Protein 5ZHF (pdb70)

CATH classification: 3.30.1380.10

Organism: Enterococcus faecalis (strain ATCC 700802 / V583) (NCBI:txid226185)

B-factor: mean 29.09, std 10.0, range [14.52, 76.08]

Solvent-accessible surface area: 17288 Å² total

InterPro domains:
  IPR003709 D-alanyl-D-alanine carboxypeptidase-like, core domain [PF02557] (117-246)
  IPR009045 Peptidase M74/Hedgehog-like, zinc-binding domain superfamily [G3DSA:3.30.1380.10] (88-268)
  IPR009045 Peptidase M74/Hedgehog-like, zinc-binding domain superfamily [SSF55166] (120-254)
  IPR052179 D-alanyl-D-alanine carboxypeptidase-like [PTHR34385] (34-267)
  IPR058193 D-alanyl-D-alanine carboxypeptidase/YodJ, core domain [cd14852] (92-253)

Structure (mmCIF, N/CA/C/O backbone):
data_5ZHF
#
_entry.id   5ZHF
#
_cell.length_a   86.339
_cell.length_b   40.902
_cell.length_c   115.401
_cell.angle_alpha   90.00
_cell.angle_beta   108.44
_cell.angle_gamma   90.00
#
_symmetry.space_group_name_H-M   'C 1 2 1'
#
loop_
_entity.id
_entity.type
_entity.pdbx_description
1 polymer 'D-alanyl-D-alanine carboxypeptidase'
2 non-polymer 'ZINC ION'
3 non-polymer 'TETRAETHYLENE GLYCOL'
4 non-polymer GLYCEROL
5 water water
#
loop_
_atom_site.group_PDB
_atom_site.id
_atom_site.type_symbol
_atom_site.label_atom_id
_atom_site.label_alt_id
_atom_site.label_comp_id
_atom_site.label_asym_id
_atom_site.label_entity_id
_atom_site.label_seq_id
_atom_site.pdbx_PDB_ins_code
_atom_site.Cartn_x
_atom_site.Cartn_y
_atom_site.Cartn_z
_atom_site.occupancy
_atom_site.B_iso_or_equiv
_atom_site.auth_seq_id
_atom_site.auth_comp_id
_atom_site.auth_asym_id
_atom_site.auth_atom_id
_atom_site.pdbx_PDB_model_num
ATOM 1 N N . GLU A 1 40 ? 51.781 -3.321 40.995 1.00 39.60 88 GLU A N 1
ATOM 2 C CA . GLU A 1 40 ? 50.730 -4.388 41.039 1.00 37.33 88 GLU A CA 1
ATOM 3 C C . GLU A 1 40 ? 49.673 -4.174 39.951 1.00 32.03 88 GLU A C 1
ATOM 4 O O . GLU A 1 40 ? 49.259 -3.046 39.660 1.00 29.53 88 GLU A O 1
ATOM 10 N N . TRP A 1 41 ? 49.269 -5.280 39.334 1.00 26.49 89 TRP A N 1
ATOM 11 C CA . TRP A 1 41 ? 48.359 -5.276 38.191 1.00 24.87 89 TRP A CA 1
ATOM 12 C C . TRP A 1 41 ? 47.070 -4.488 38.466 1.00 22.24 89 TRP A C 1
ATOM 13 O O . TRP A 1 41 ? 46.619 -3.774 37.595 1.00 23.10 89 TRP A O 1
ATOM 24 N N . SER A 1 42 ? 46.561 -4.571 39.685 1.00 20.54 90 SER A N 1
ATOM 25 C CA . SER A 1 42 ? 45.230 -3.996 40.009 1.00 21.06 90 SER A CA 1
ATOM 26 C C . SER A 1 42 ? 45.329 -2.508 40.322 1.00 20.39 90 SER A C 1
ATOM 27 O O . SER A 1 42 ? 44.310 -1.834 40.520 1.00 19.82 90 SER A O 1
ATOM 30 N N . LEU A 1 43 ? 46.555 -1.996 40.379 1.00 19.89 91 LEU A N 1
ATOM 31 C CA . LEU A 1 43 ? 46.786 -0.591 40.705 1.00 21.50 91 LEU A CA 1
ATOM 32 C C . LEU A 1 43 ? 47.153 0.247 39.482 1.00 21.14 91 LEU A C 1
ATOM 33 O O . LEU A 1 43 ? 47.539 1.418 39.633 1.00 22.28 91 LEU A O 1
ATOM 38 N N . ILE A 1 44 ? 47.006 -0.310 38.280 1.00 21.98 92 ILE A N 1
ATOM 39 C CA . ILE A 1 44 ? 47.266 0.418 37.064 1.00 21.61 92 ILE A CA 1
ATOM 40 C C . ILE A 1 44 ? 46.475 1.741 36.992 1.00 23.52 92 ILE A C 1
ATOM 41 O O . ILE A 1 44 ? 45.283 1.774 37.297 1.00 20.64 92 ILE A O 1
ATOM 46 N N . LEU A 1 45 ? 47.178 2.825 36.686 1.00 23.02 93 LEU A N 1
ATOM 47 C CA . LEU A 1 45 ? 46.576 4.137 36.588 1.00 23.35 93 LEU A CA 1
ATOM 48 C C . LEU A 1 45 ? 46.201 4.455 35.153 1.00 22.99 93 LEU A C 1
ATOM 49 O O . LEU A 1 45 ? 47.063 4.492 34.265 1.00 23.73 93 LEU A O 1
ATOM 54 N N . VAL A 1 46 ? 44.897 4.684 34.911 1.00 24.32 94 VAL A N 1
ATOM 55 C CA . VAL A 1 46 ? 44.397 5.119 33.610 1.00 24.00 94 VAL A CA 1
ATOM 56 C C . VAL A 1 46 ? 43.600 6.403 33.812 1.00 25.35 94 VAL A C 1
ATOM 57 O O . VAL A 1 46 ? 42.628 6.436 34.563 1.00 24.41 94 VAL A O 1
ATOM 61 N N . ASN A 1 47 ? 44.019 7.452 33.131 1.00 24.91 95 ASN A N 1
ATOM 62 C CA . ASN A 1 47 ? 43.366 8.742 33.173 1.00 26.45 95 ASN A CA 1
ATOM 63 C C . ASN A 1 47 ? 43.812 9.548 31.972 1.00 28.29 95 ASN A C 1
ATOM 64 O O . ASN A 1 47 ? 44.446 9.017 31.137 1.00 30.30 95 ASN A O 1
ATOM 69 N N . ARG A 1 48 ? 43.494 10.825 31.897 1.00 32.65 96 ARG A N 1
ATOM 70 C CA . ARG A 1 48 ? 43.944 11.640 30.742 1.00 33.84 96 ARG A CA 1
ATOM 71 C C . ARG A 1 48 ? 45.475 11.722 30.573 1.00 34.30 96 ARG A C 1
ATOM 72 O O . ARG A 1 48 ? 45.976 11.893 29.510 1.00 31.93 96 ARG A O 1
ATOM 80 N N . GLN A 1 49 ? 46.211 11.597 31.660 1.00 34.95 97 GLN A N 1
ATOM 81 C CA . GLN A 1 49 ? 47.674 11.624 31.617 1.00 34.89 97 GLN A CA 1
ATOM 82 C C . GLN A 1 49 ? 48.339 10.233 31.551 1.00 33.78 97 GLN A C 1
ATOM 83 O O . GLN A 1 49 ? 49.529 10.119 31.467 1.00 30.49 97 GLN A O 1
ATOM 89 N N . ASN A 1 50 ? 47.527 9.187 31.580 1.00 30.96 98 ASN A N 1
ATOM 90 C CA . ASN A 1 50 ? 47.982 7.831 31.645 1.00 29.25 98 ASN A CA 1
ATOM 91 C C . ASN A 1 50 ? 47.086 6.943 30.758 1.00 29.04 98 ASN A C 1
ATOM 92 O O . ASN A 1 50 ? 46.186 6.285 31.268 1.00 29.29 98 ASN A O 1
ATOM 97 N N . PRO A 1 51 ? 47.333 6.922 29.433 1.00 27.46 99 PRO A N 1
ATOM 98 C CA . PRO A 1 51 ? 46.556 6.079 28.543 1.00 25.73 99 PRO A CA 1
ATOM 99 C C . PRO A 1 51 ? 46.774 4.598 28.816 1.00 24.20 99 PRO A C 1
ATOM 100 O O . PRO A 1 51 ? 47.804 4.230 29.384 1.00 25.14 99 PRO A O 1
ATOM 104 N N . ILE A 1 52 ? 45.834 3.769 28.376 1.00 25.17 100 ILE A N 1
ATOM 105 C CA . ILE A 1 52 ? 46.025 2.317 28.454 1.00 26.87 100 ILE A CA 1
ATOM 106 C C . ILE A 1 52 ? 47.211 1.969 27.570 1.00 28.24 100 ILE A C 1
ATOM 107 O O . ILE A 1 52 ? 47.295 2.473 26.446 1.00 27.75 100 ILE A O 1
ATOM 112 N N . PRO A 1 53 ? 48.118 1.108 28.065 1.00 29.73 101 PRO A N 1
ATOM 113 C CA . PRO A 1 53 ? 49.247 0.686 27.216 1.00 31.64 101 PRO A CA 1
ATOM 114 C C . PRO A 1 53 ? 48.801 0.082 25.893 1.00 32.75 101 PRO A C 1
ATOM 115 O O . PRO A 1 53 ? 47.762 -0.559 25.835 1.00 31.79 101 PRO A O 1
ATOM 119 N N . ALA A 1 54 ? 49.560 0.301 24.817 1.00 35.00 102 ALA A N 1
ATOM 120 C CA . ALA A 1 54 ? 49.300 -0.420 23.576 1.00 37.67 102 ALA A CA 1
ATOM 121 C C . ALA A 1 54 ? 49.528 -1.912 23.875 1.00 36.76 102 ALA A C 1
ATOM 122 O O . ALA A 1 54 ? 50.392 -2.254 24.684 1.00 39.04 102 ALA A O 1
ATOM 124 N N . GLN A 1 55 ? 48.721 -2.776 23.273 1.00 42.04 103 GLN A N 1
ATOM 125 C CA . GLN A 1 55 ? 48.799 -4.238 23.501 1.00 45.67 103 GLN A CA 1
ATOM 126 C C . GLN A 1 55 ? 48.458 -4.668 24.950 1.00 42.68 103 GLN A C 1
ATOM 127 O O . GLN A 1 55 ? 48.970 -5.682 25.441 1.00 44.59 103 GLN A O 1
ATOM 133 N N . TYR A 1 56 ? 47.606 -3.908 25.637 1.00 37.78 104 TYR A N 1
ATOM 134 C CA . TYR A 1 56 ? 47.167 -4.292 26.985 1.00 33.96 104 TYR A CA 1
ATOM 135 C C . TYR A 1 56 ? 46.234 -5.484 26.825 1.00 33.54 104 TYR A C 1
ATOM 136 O O . TYR A 1 56 ? 45.204 -5.368 26.166 1.00 34.39 104 TYR A O 1
ATOM 145 N N . ASP A 1 57 ? 46.600 -6.616 27.413 1.00 35.10 105 ASP A N 1
ATOM 146 C CA . ASP A 1 57 ? 45.804 -7.843 27.293 1.00 39.59 105 ASP A CA 1
ATOM 147 C C . ASP A 1 57 ? 44.810 -7.898 28.438 1.00 37.28 105 ASP A C 1
ATOM 148 O O . ASP A 1 57 ? 45.181 -7.680 29.606 1.00 37.74 105 ASP A O 1
ATOM 153 N N . VAL A 1 58 ? 43.558 -8.200 28.112 1.00 33.71 106 VAL A N 1
ATOM 154 C CA . VAL A 1 58 ? 42.562 -8.501 29.145 1.00 33.54 106 VAL A CA 1
ATOM 155 C C . VAL A 1 58 ? 41.788 -9.739 28.732 1.00 30.17 106 VAL A C 1
ATOM 156 O O . VAL A 1 58 ? 41.413 -9.871 27.562 1.00 29.42 106 VAL A O 1
ATOM 160 N N . GLU A 1 59 ? 41.615 -10.662 29.678 1.00 28.23 107 GLU A N 1
ATOM 161 C CA . GLU A 1 59 ? 40.734 -11.804 29.494 1.00 27.64 107 GLU A CA 1
ATOM 162 C C . GLU A 1 59 ? 39.388 -11.457 30.106 1.00 24.52 107 GLU A C 1
ATOM 163 O O . GLU A 1 59 ? 39.320 -11.156 31.289 1.00 24.06 107 GLU A O 1
ATOM 169 N N . LEU A 1 60 ? 38.336 -11.514 29.300 1.00 23.26 108 LEU A N 1
ATOM 170 C CA . LEU A 1 60 ? 37.029 -11.058 29.724 1.00 23.74 108 LEU A CA 1
ATOM 171 C C . LEU A 1 60 ? 36.076 -12.188 29.994 1.00 26.12 108 LEU A C 1
ATOM 172 O O . LEU A 1 60 ? 36.133 -13.230 29.339 1.00 27.37 108 LEU A O 1
ATOM 177 N N . GLU A 1 61 ? 35.216 -11.973 30.981 1.00 24.25 109 GLU A N 1
ATOM 178 C CA . GLU A 1 61 ? 34.112 -12.847 31.275 1.00 26.93 109 GLU A CA 1
ATOM 179 C C . GLU A 1 61 ? 32.837 -12.068 31.004 1.00 24.17 109 GLU A C 1
ATOM 180 O O . GLU A 1 61 ? 32.765 -10.857 31.268 1.00 22.06 109 GLU A O 1
ATOM 186 N N . GLN A 1 62 ? 31.832 -12.773 30.511 1.00 23.10 110 GLN A N 1
ATOM 187 C CA . GLN A 1 62 ? 30.523 -12.175 30.248 1.00 23.29 110 GLN A CA 1
ATOM 188 C C . GLN A 1 62 ? 29.618 -12.423 31.441 1.00 22.57 110 GLN A C 1
ATOM 189 O O . GLN A 1 62 ? 29.543 -13.559 31.962 1.00 23.16 110 GLN A O 1
ATOM 195 N N . LEU A 1 63 ? 28.963 -11.347 31.891 1.00 20.25 111 LEU A N 1
ATOM 196 C CA . LEU A 1 63 ? 27.984 -11.407 32.958 1.00 19.24 111 LEU A CA 1
ATOM 197 C C . LEU A 1 63 ? 26.632 -11.805 32.358 1.00 20.40 111 LEU A C 1
ATOM 198 O O . LEU A 1 63 ? 26.492 -11.820 31.133 1.00 19.11 111 LEU A O 1
ATOM 203 N N . SER A 1 64 ? 25.652 -12.084 33.220 1.00 20.30 112 SER A N 1
ATOM 204 C CA . SER A 1 64 ? 24.330 -12.534 32.725 1.00 21.55 112 SER A CA 1
ATOM 205 C C . SER A 1 64 ? 23.670 -11.522 31.778 1.00 20.45 112 SER A C 1
ATOM 206 O O . SER A 1 64 ? 22.965 -11.921 30.852 1.00 21.03 112 SER A O 1
ATOM 209 N N . ASN A 1 65 ? 23.922 -10.235 32.013 1.00 18.43 113 ASN A N 1
ATOM 210 C CA . ASN A 1 65 ? 23.387 -9.172 31.163 1.00 18.15 113 ASN A CA 1
ATOM 211 C C . ASN A 1 65 ? 24.212 -8.841 29.916 1.00 18.67 113 ASN A C 1
ATOM 212 O O . ASN A 1 65 ? 23.901 -7.854 29.213 1.00 18.65 113 ASN A O 1
ATOM 217 N N . GLY A 1 66 ? 25.264 -9.623 29.642 1.00 18.09 114 GLY A N 1
ATOM 218 C CA . GLY A 1 66 ? 26.074 -9.431 28.465 1.00 19.11 114 GLY A CA 1
ATOM 219 C C . GLY A 1 66 ? 27.205 -8.420 28.583 1.00 20.09 114 GLY A C 1
ATOM 220 O O . GLY A 1 66 ? 28.077 -8.358 27.686 1.00 19.80 114 GLY A O 1
ATOM 221 N N . GLU A 1 67 ? 27.256 -7.669 29.689 1.00 20.47 115 GLU A N 1
ATOM 222 C CA . GLU A 1 67 ? 28.417 -6.825 29.971 1.00 20.25 115 GLU A CA 1
ATOM 223 C C . GLU A 1 67 ? 29.595 -7.736 30.309 1.00 19.66 115 GLU A C 1
ATOM 224 O O . GLU A 1 67 ? 29.404 -8.856 30.770 1.00 21.07 115 GLU A O 1
ATOM 230 N N . ARG A 1 68 ? 30.792 -7.256 30.007 1.00 19.42 116 ARG A N 1
ATOM 231 C CA . ARG A 1 68 ? 32.024 -8.009 30.237 1.00 19.91 116 ARG A CA 1
ATOM 232 C C . ARG A 1 68 ? 32.908 -7.316 31.252 1.00 18.71 116 ARG A C 1
ATOM 233 O O . ARG A 1 68 ? 32.898 -6.090 31.357 1.00 17.15 116 ARG A O 1
ATOM 241 N N . ILE A 1 69 ? 33.680 -8.129 31.974 1.00 18.02 117 ILE A N 1
ATOM 242 C CA . ILE A 1 69 ? 34.620 -7.658 32.992 1.00 19.07 117 ILE A CA 1
ATOM 243 C C . ILE A 1 69 ? 35.908 -8.480 32.905 1.00 19.01 117 ILE A C 1
ATOM 244 O O . ILE A 1 69 ? 35.889 -9.617 32.444 1.00 19.39 117 ILE A O 1
ATOM 249 N N . ASP A 1 70 ? 37.006 -7.899 33.372 1.00 19.45 118 ASP A N 1
ATOM 250 C CA . ASP A 1 70 ? 38.253 -8.654 33.585 1.00 20.24 118 ASP A CA 1
ATOM 251 C C . ASP A 1 70 ? 37.931 -9.864 34.468 1.00 18.15 118 ASP A C 1
ATOM 252 O O . ASP A 1 70 ? 37.392 -9.729 35.557 1.00 18.85 118 ASP A O 1
ATOM 257 N N . ILE A 1 71 ? 38.225 -11.064 33.972 1.00 18.44 119 ILE A N 1
ATOM 258 C CA . ILE A 1 71 ? 37.950 -12.289 34.732 1.00 19.44 119 ILE A CA 1
ATOM 259 C C . ILE A 1 71 ? 38.526 -12.219 36.173 1.00 18.76 119 ILE A C 1
ATOM 260 O O . ILE A 1 71 ? 37.956 -12.781 37.093 1.00 19.75 119 ILE A O 1
ATOM 265 N N . ARG A 1 72 ? 39.621 -11.472 36.366 1.00 18.52 120 ARG A N 1
ATOM 266 C CA . ARG A 1 72 ? 40.252 -11.399 37.670 1.00 19.46 120 ARG A CA 1
ATOM 267 C C . ARG A 1 72 ? 39.398 -10.742 38.749 1.00 19.79 120 ARG A C 1
ATOM 268 O O . ARG A 1 72 ? 39.622 -10.993 39.934 1.00 20.87 120 ARG A O 1
ATOM 276 N N . ILE A 1 73 ? 38.437 -9.887 38.347 1.00 19.63 121 ILE A N 1
ATOM 277 C CA . ILE A 1 73 ? 37.581 -9.187 39.321 1.00 19.34 121 ILE A CA 1
ATOM 278 C C . ILE A 1 73 ? 36.249 -9.904 39.523 1.00 20.24 121 ILE A C 1
ATOM 279 O O . ILE A 1 73 ? 35.508 -9.551 40.425 1.00 18.82 121 ILE A O 1
ATOM 284 N N . SER A 1 74 ? 35.990 -10.952 38.752 1.00 20.79 122 SER A N 1
ATOM 285 C CA . SER A 1 74 ? 34.695 -11.639 38.802 1.00 22.56 122 SER A CA 1
ATOM 286 C C . SER A 1 74 ? 34.184 -12.077 40.196 1.00 21.72 122 SER A C 1
ATOM 287 O O . SER A 1 74 ? 33.061 -11.743 40.578 1.00 19.07 122 SER A O 1
ATOM 290 N N . PRO A 1 75 ? 34.983 -12.834 40.974 1.00 20.89 123 PRO A N 1
ATOM 291 C CA . PRO A 1 75 ? 34.477 -13.244 42.297 1.00 21.20 123 PRO A CA 1
ATOM 292 C C . PRO A 1 75 ? 34.255 -12.102 43.268 1.00 20.09 123 PRO A C 1
ATOM 293 O O . PRO A 1 75 ? 33.372 -12.180 44.116 1.00 21.10 123 PRO A O 1
ATOM 297 N N . TYR A 1 76 ? 35.037 -11.033 43.135 1.00 19.25 124 TYR A N 1
ATOM 298 C CA . TYR A 1 76 ? 34.927 -9.878 44.007 1.00 19.74 124 TYR A CA 1
ATOM 299 C C . TYR A 1 76 ? 33.651 -9.096 43.685 1.00 18.01 124 TYR A C 1
ATOM 300 O O . TYR A 1 76 ? 32.949 -8.703 44.593 1.00 17.93 124 TYR A O 1
ATOM 309 N N . LEU A 1 77 ? 33.369 -8.933 42.395 1.00 17.98 125 LEU A N 1
ATOM 310 C CA . LEU A 1 77 ? 32.119 -8.295 41.960 1.00 19.47 125 LEU A CA 1
ATOM 311 C C . LEU A 1 77 ? 30.908 -9.132 42.395 1.00 19.41 125 LE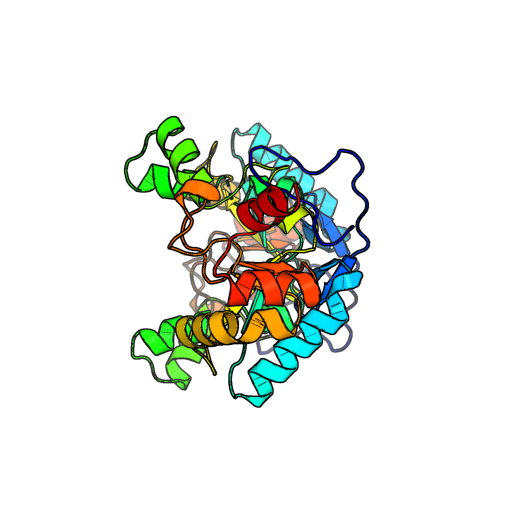U A C 1
ATOM 312 O O . LEU A 1 77 ? 29.915 -8.584 42.881 1.00 18.43 125 LEU A O 1
ATOM 317 N N . GLN A 1 78 ? 31.006 -10.453 42.265 1.00 18.49 126 GLN A N 1
ATOM 318 C CA . GLN A 1 78 ? 29.926 -11.341 42.719 1.00 20.25 126 GLN A CA 1
ATOM 319 C C . GLN A 1 78 ? 29.719 -11.217 44.217 1.00 21.23 126 GLN A C 1
ATOM 320 O O . GLN A 1 78 ? 28.583 -11.097 44.683 1.00 20.20 126 GLN A O 1
ATOM 326 N N . ASP A 1 79 ? 30.813 -11.219 44.987 1.00 19.93 127 ASP A N 1
ATOM 327 C CA . ASP A 1 79 ? 30.689 -11.032 46.437 1.00 20.56 127 ASP A CA 1
ATOM 328 C C . ASP A 1 79 ? 30.043 -9.701 46.797 1.00 19.26 127 ASP A C 1
ATOM 329 O O . ASP A 1 79 ? 29.221 -9.625 47.727 1.00 19.87 127 ASP A O 1
ATOM 334 N N . LEU A 1 80 ? 30.408 -8.650 46.068 1.00 18.47 128 LEU A N 1
ATOM 335 C CA . LEU A 1 80 ? 29.846 -7.330 46.282 1.00 18.39 128 LEU A CA 1
ATOM 336 C C . LEU A 1 80 ? 28.312 -7.350 46.040 1.00 17.99 128 LEU A C 1
ATOM 337 O O . LEU A 1 80 ? 27.542 -6.853 46.868 1.00 17.46 128 LEU A O 1
ATOM 342 N N . PHE A 1 81 ? 27.918 -7.919 44.911 1.00 18.43 129 PHE A N 1
ATOM 343 C CA . PHE A 1 81 ? 26.492 -7.981 44.562 1.00 19.67 129 PHE A CA 1
ATOM 344 C C . PHE A 1 81 ? 25.705 -8.843 45.546 1.00 19.70 129 PHE A C 1
ATOM 345 O O . PHE A 1 81 ? 24.605 -8.447 45.997 1.00 19.46 129 PHE A O 1
ATOM 353 N N . ASP A 1 82 ? 26.285 -9.982 45.922 1.00 19.73 130 ASP A N 1
ATOM 354 C CA . ASP A 1 82 ? 25.679 -10.840 46.934 1.00 21.42 130 ASP A CA 1
ATOM 355 C C . ASP A 1 82 ? 25.441 -10.102 48.254 1.00 21.09 130 ASP A C 1
ATOM 356 O O . ASP A 1 82 ? 24.371 -10.243 48.856 1.00 19.72 130 ASP A O 1
ATOM 361 N N . ALA A 1 83 ? 26.429 -9.307 48.693 1.00 20.21 131 ALA A N 1
ATOM 362 C CA . ALA A 1 83 ? 26.339 -8.546 49.943 1.00 20.08 131 ALA A CA 1
ATOM 363 C C . ALA A 1 83 ? 25.305 -7.436 49.865 1.00 20.29 131 ALA A C 1
ATOM 364 O O . ALA A 1 83 ? 24.548 -7.214 50.823 1.00 19.74 131 ALA A O 1
ATOM 366 N N . ALA A 1 84 ? 25.264 -6.735 48.732 1.00 19.29 132 ALA A N 1
ATOM 367 C CA . ALA A 1 84 ? 24.254 -5.686 48.540 1.00 19.82 132 ALA A CA 1
ATOM 368 C C . ALA A 1 84 ? 22.844 -6.301 48.656 1.00 20.49 132 ALA A C 1
ATOM 369 O O . ALA A 1 84 ? 21.996 -5.800 49.408 1.00 19.38 132 ALA A O 1
ATOM 371 N N . ARG A 1 85 ? 22.616 -7.421 47.962 1.00 19.58 133 ARG A N 1
ATOM 372 C CA . ARG A 1 85 ? 21.305 -8.057 47.960 1.00 20.47 133 ARG A CA 1
ATOM 373 C C . ARG A 1 85 ? 20.935 -8.592 49.323 1.00 20.80 133 ARG A C 1
ATOM 374 O O . ARG A 1 85 ? 19.787 -8.502 49.703 1.00 20.15 133 ARG A O 1
ATOM 382 N N . ALA A 1 86 ? 21.909 -9.117 50.067 1.00 19.80 134 ALA A N 1
ATOM 383 C CA . ALA A 1 86 ? 21.679 -9.505 51.471 1.00 21.52 134 ALA A CA 1
ATOM 384 C C . ALA A 1 86 ? 21.227 -8.343 52.346 1.00 20.84 134 ALA A C 1
ATOM 385 O O . ALA A 1 86 ? 20.553 -8.554 53.369 1.00 21.46 134 ALA A O 1
ATOM 387 N N . ASP A 1 87 ? 21.602 -7.126 51.978 1.00 20.28 135 ASP A N 1
ATOM 388 C CA . ASP A 1 87 ? 21.151 -5.910 52.629 1.00 20.48 135 ASP A CA 1
ATOM 389 C C . ASP A 1 87 ? 19.887 -5.292 52.006 1.00 20.05 135 ASP A C 1
ATOM 390 O O . ASP A 1 87 ? 19.530 -4.177 52.334 1.00 22.63 135 ASP A O 1
ATOM 395 N N . GLY A 1 88 ? 19.239 -6.018 51.108 1.00 21.55 136 GLY A N 1
ATOM 396 C CA . GLY A 1 88 ? 18.060 -5.492 50.403 1.00 22.68 136 GLY A CA 1
ATOM 397 C C . GLY A 1 88 ? 18.351 -4.408 49.378 1.00 22.68 136 GLY A C 1
ATOM 398 O O . GLY A 1 88 ? 17.462 -3.614 49.021 1.00 23.98 136 GLY A O 1
ATOM 399 N N . VAL A 1 89 ? 19.585 -4.377 48.866 1.00 20.36 137 VAL A N 1
ATOM 400 C CA . VAL A 1 89 ? 20.007 -3.377 47.898 1.00 20.06 137 VAL A CA 1
ATOM 401 C C . VAL A 1 89 ? 20.284 -4.126 46.593 1.00 19.45 137 VAL A C 1
ATOM 402 O O . VAL A 1 89 ? 21.016 -5.108 46.589 1.00 18.38 137 VAL A O 1
ATOM 406 N N . TYR A 1 90 ? 19.650 -3.714 45.488 1.00 19.56 138 TYR A N 1
ATOM 407 C CA . TYR A 1 90 ? 19.647 -4.508 44.254 1.00 20.41 138 TYR A CA 1
ATOM 408 C C . TYR A 1 90 ? 20.310 -3.778 43.080 1.00 20.15 138 TYR A C 1
ATOM 409 O O . TYR A 1 90 ? 19.669 -2.977 42.390 1.00 21.96 138 TYR A O 1
ATOM 418 N N . PRO A 1 91 ? 21.626 -3.994 42.881 1.00 19.07 139 PRO A N 1
ATOM 419 C CA . PRO A 1 91 ? 22.317 -3.282 41.816 1.00 19.42 139 PRO A CA 1
ATOM 420 C C . PRO A 1 91 ? 22.335 -4.032 40.490 1.00 17.84 139 PRO A C 1
ATOM 421 O O . PRO A 1 91 ? 22.022 -5.221 40.432 1.00 18.73 139 PRO A O 1
ATOM 425 N N . ILE A 1 92 ? 22.740 -3.332 39.445 1.00 17.96 140 ILE A N 1
ATOM 426 C CA . ILE A 1 92 ? 22.996 -3.924 38.135 1.00 18.47 140 ILE A CA 1
ATOM 427 C C . ILE A 1 92 ? 24.295 -3.334 37.605 1.00 18.00 140 ILE A C 1
ATOM 428 O O . ILE A 1 92 ? 24.663 -2.203 37.964 1.00 17.10 140 ILE A O 1
ATOM 433 N N . VAL A 1 93 ? 24.944 -4.068 36.717 1.00 17.77 141 VAL A N 1
ATOM 434 C CA . VAL A 1 93 ? 26.115 -3.552 36.008 1.00 18.30 141 VAL A CA 1
ATOM 435 C C . VAL A 1 93 ? 25.604 -2.902 34.731 1.00 17.99 141 VAL A C 1
ATOM 436 O O . VAL A 1 93 ? 25.272 -3.582 33.751 1.00 19.91 141 VAL A O 1
ATOM 440 N N . ALA A 1 94 ? 25.509 -1.586 34.760 1.00 18.09 142 ALA A N 1
ATOM 441 C CA . ALA A 1 94 ? 25.054 -0.856 33.582 1.00 19.42 142 ALA A CA 1
ATOM 442 C C . ALA A 1 94 ? 26.116 -0.868 32.466 1.00 19.08 142 ALA A C 1
ATOM 443 O O . ALA A 1 94 ? 25.790 -0.880 31.285 1.00 20.31 142 ALA A O 1
ATOM 445 N N . SER A 1 95 ? 27.403 -0.873 32.836 1.00 19.03 143 SER A N 1
ATOM 446 C CA . SER A 1 95 ? 28.461 -0.829 31.847 1.00 20.43 143 SER A CA 1
ATOM 447 C C . SER A 1 95 ? 29.748 -1.348 32.455 1.00 20.10 143 SER A C 1
ATOM 448 O O . SER A 1 95 ? 30.177 -0.866 33.519 1.00 19.11 143 SER A O 1
ATOM 451 N N . GLY A 1 96 ? 30.364 -2.309 31.781 1.00 18.52 144 GLY A N 1
ATOM 452 C CA . GLY A 1 96 ? 31.670 -2.848 32.196 1.00 18.90 144 GLY A CA 1
ATOM 453 C C . GLY A 1 96 ? 32.727 -2.465 31.157 1.00 17.96 144 GLY A C 1
ATOM 454 O O . GLY A 1 96 ? 33.000 -1.284 30.908 1.00 19.23 144 GLY A O 1
ATOM 455 N N . TYR A 1 97 ? 33.288 -3.482 30.529 1.00 17.82 145 TYR A N 1
ATOM 456 C CA . TYR A 1 97 ? 34.297 -3.302 29.510 1.00 18.31 145 TYR A CA 1
ATOM 457 C C . TYR A 1 97 ? 33.721 -2.572 28.318 1.00 18.95 145 TYR A C 1
ATOM 458 O O . TYR A 1 97 ? 32.578 -2.844 27.906 1.00 19.98 145 TYR A O 1
ATOM 467 N N . ARG A 1 98 ? 34.516 -1.679 27.734 1.00 18.84 146 ARG A N 1
ATOM 468 C CA . ARG A 1 98 ? 34.172 -1.016 26.489 1.00 20.39 146 ARG A CA 1
ATOM 469 C C . ARG A 1 98 ? 35.328 -1.079 25.513 1.00 20.84 146 ARG A C 1
ATOM 470 O O . ARG A 1 98 ? 36.482 -0.871 25.897 1.00 21.41 146 ARG A O 1
ATOM 478 N N . THR A 1 99 ? 35.004 -1.322 24.251 1.00 20.86 147 THR A N 1
ATOM 479 C CA . THR A 1 99 ? 35.988 -1.218 23.169 1.00 20.76 147 THR A CA 1
ATOM 480 C C . THR A 1 99 ? 36.255 0.265 22.891 1.00 22.51 147 THR A C 1
ATOM 481 O O . THR A 1 99 ? 35.521 1.150 23.351 1.00 22.48 147 THR A O 1
ATOM 485 N N . THR A 1 100 ? 37.299 0.513 22.108 1.00 22.50 148 THR A N 1
ATOM 486 C CA . THR A 1 100 ? 37.637 1.863 21.662 1.00 23.95 148 THR A CA 1
ATOM 487 C C . THR A 1 100 ? 36.456 2.542 20.976 1.00 23.57 148 THR A C 1
ATOM 488 O O . THR A 1 100 ? 36.114 3.683 21.308 1.00 23.82 148 THR A O 1
ATOM 492 N N . GLU A 1 101 ? 35.819 1.842 20.045 1.00 22.61 149 GLU A N 1
ATOM 493 C CA . GLU A 1 101 ? 34.663 2.408 19.319 1.00 22.87 149 GLU A CA 1
ATOM 494 C C . GLU A 1 101 ? 33.488 2.704 20.260 1.00 22.48 149 GLU A C 1
ATOM 495 O O . GLU A 1 101 ? 32.832 3.723 20.087 1.00 21.52 149 GLU A O 1
ATOM 501 N N . LYS A 1 102 ? 33.213 1.819 21.226 1.00 21.55 150 LYS A N 1
ATOM 502 C CA . LYS A 1 102 ? 32.113 2.074 22.178 1.00 21.86 150 LYS A CA 1
ATOM 503 C C . LYS A 1 102 ? 32.391 3.344 22.981 1.00 20.69 150 LYS A C 1
ATOM 504 O O . LYS A 1 102 ? 31.495 4.213 23.126 1.00 21.47 150 LYS A O 1
ATOM 510 N N . GLN A 1 103 ? 33.622 3.479 23.455 1.00 20.30 151 GLN A N 1
ATOM 511 C CA . GLN A 1 103 ? 34.023 4.651 24.225 1.00 20.97 151 GLN A CA 1
ATOM 512 C C . GLN A 1 103 ? 33.850 5.936 23.405 1.00 21.61 151 GLN A C 1
ATOM 513 O O . GLN A 1 103 ? 33.323 6.925 23.925 1.00 21.30 151 GLN A O 1
ATOM 519 N N . GLN A 1 104 ? 34.292 5.901 22.145 1.00 21.83 152 GLN A N 1
ATOM 520 C CA . GLN A 1 104 ? 34.112 7.040 21.221 1.00 22.43 152 GLN A CA 1
ATOM 521 C C . GLN A 1 104 ? 32.630 7.405 21.084 1.00 23.31 152 GLN A C 1
ATOM 522 O O . GLN A 1 104 ? 32.265 8.575 21.122 1.00 23.97 152 GLN A O 1
ATOM 528 N N . GLU A 1 105 ? 31.778 6.403 20.925 1.00 21.41 153 GLU A N 1
ATOM 529 C CA . GLU A 1 105 ? 30.343 6.639 20.746 1.00 21.76 153 GLU A CA 1
ATOM 530 C C . GLU A 1 105 ? 29.699 7.258 21.990 1.00 23.12 153 GLU A C 1
ATOM 531 O O . GLU A 1 105 ? 28.862 8.166 21.881 1.00 23.46 153 GLU A O 1
ATOM 537 N N . ILE A 1 106 ? 30.089 6.759 23.140 1.00 22.14 154 ILE A N 1
ATOM 538 C CA . ILE A 1 106 ? 29.584 7.295 24.371 1.00 23.48 154 ILE A CA 1
ATOM 539 C C . ILE A 1 106 ? 30.063 8.727 24.527 1.00 24.14 154 ILE A C 1
ATOM 540 O O . ILE A 1 106 ? 29.314 9.554 24.908 1.00 24.87 154 ILE A O 1
ATOM 553 N N . ASP A 1 108 ? 30.898 10.865 22.124 1.00 25.89 156 ASP A N 1
ATOM 554 C CA . ASP A 1 108 ? 30.231 11.666 21.124 1.00 25.56 156 ASP A CA 1
ATOM 555 C C . ASP A 1 108 ? 28.806 11.977 21.516 1.00 25.24 156 ASP A C 1
ATOM 556 O O . ASP A 1 108 ? 28.330 13.036 21.277 1.00 23.55 156 ASP A O 1
ATOM 561 N N . GLU A 1 109 ? 28.130 11.026 22.107 1.00 25.48 157 GLU A N 1
ATOM 562 C CA . GLU A 1 109 ? 26.758 11.246 22.580 1.00 27.17 157 GLU A CA 1
ATOM 563 C C . GLU A 1 109 ? 26.719 12.304 23.686 1.00 24.57 157 GLU A C 1
ATOM 564 O O . GLU A 1 109 ? 25.805 13.127 23.710 1.00 24.54 157 GLU A O 1
ATOM 570 N N . LYS A 1 110 ? 27.718 12.310 24.567 1.00 22.53 158 LYS A N 1
ATOM 571 C CA . LYS A 1 110 ? 27.822 13.349 25.609 1.00 23.14 158 LYS A CA 1
ATOM 572 C C . LYS A 1 110 ? 28.126 14.715 24.999 1.00 23.23 158 LYS A C 1
ATOM 573 O O . LYS A 1 110 ? 27.544 15.717 25.445 1.00 23.21 158 LYS A O 1
ATOM 579 N N . VAL A 1 111 ? 29.016 14.758 24.008 1.00 22.69 159 VAL A N 1
ATOM 580 C CA . VAL A 1 111 ? 29.318 16.009 23.275 1.00 23.41 159 VAL A CA 1
ATOM 581 C C . VAL A 1 111 ? 28.019 16.563 22.641 1.00 24.72 159 VAL A C 1
ATOM 582 O O . VAL A 1 111 ? 27.692 17.746 22.779 1.00 23.86 159 VAL A O 1
ATOM 586 N N . ALA A 1 112 ? 27.240 15.683 22.021 1.00 24.55 160 ALA A N 1
ATOM 587 C CA . ALA A 1 112 ? 25.973 16.091 21.403 1.00 25.32 160 ALA A CA 1
ATOM 588 C C . ALA A 1 112 ? 24.979 16.658 22.422 1.00 25.65 160 ALA A C 1
ATOM 589 O O . ALA A 1 112 ? 24.260 17.616 22.117 1.00 25.79 160 ALA A O 1
ATOM 591 N N . GLU A 1 113 ? 24.902 16.053 23.606 1.00 25.48 161 GLU A N 1
ATOM 592 C CA . GLU A 1 113 ? 24.039 16.573 24.675 1.00 26.96 161 GLU A CA 1
ATOM 593 C C . GLU A 1 113 ? 24.421 17.995 25.074 1.00 25.79 161 GLU A C 1
ATOM 594 O O . GLU A 1 113 ? 23.541 18.826 25.306 1.00 25.87 161 GLU A O 1
ATOM 600 N N . TYR A 1 114 ? 25.719 18.265 25.180 1.00 23.86 162 TYR A N 1
ATOM 601 C CA . TYR A 1 114 ? 26.175 19.642 25.445 1.00 25.09 162 TYR A CA 1
ATOM 602 C C . TYR A 1 114 ? 25.874 20.585 24.296 1.00 25.43 162 TYR A C 1
ATOM 603 O O . TYR A 1 114 ? 25.383 21.696 24.539 1.00 26.55 162 TYR A O 1
ATOM 612 N N . LYS A 1 115 ? 26.132 20.159 23.064 1.00 24.67 163 LYS A N 1
ATOM 613 C CA . LYS A 1 115 ? 25.818 20.991 21.882 1.00 26.90 163 LYS A CA 1
ATOM 614 C C . LYS A 1 115 ? 24.361 21.442 21.905 1.00 27.30 163 LYS A C 1
ATOM 615 O O . LYS A 1 115 ? 24.076 22.629 21.701 1.00 29.46 163 LYS A O 1
ATOM 621 N N . ALA A 1 116 ? 23.446 20.522 22.217 1.00 26.40 164 ALA A N 1
ATOM 622 C CA . ALA A 1 116 ? 22.021 20.846 22.303 1.00 28.09 164 ALA A CA 1
ATOM 623 C C . ALA A 1 116 ? 21.648 21.813 23.438 1.00 29.71 164 ALA A C 1
ATOM 624 O O . ALA A 1 116 ? 20.567 22.403 23.397 1.00 29.01 164 ALA A O 1
ATOM 626 N N . LYS A 1 117 ? 22.505 21.950 24.459 1.00 29.91 165 LYS A N 1
ATOM 627 C CA . LYS A 1 117 ? 22.271 22.882 25.587 1.00 32.05 165 LYS A CA 1
ATOM 628 C C . LYS A 1 117 ? 22.933 24.251 25.386 1.00 30.93 165 LYS A C 1
ATOM 629 O O . LYS A 1 117 ? 22.884 25.102 26.278 1.00 32.62 165 LYS A O 1
ATOM 635 N N . GLY A 1 118 ? 23.528 24.468 24.220 1.00 26.84 166 GLY A N 1
ATOM 636 C CA . GLY A 1 118 ? 24.051 25.777 23.842 1.00 26.80 166 GLY A CA 1
ATOM 637 C C . GLY A 1 118 ? 25.552 25.907 23.937 1.00 27.28 166 GLY A C 1
ATOM 638 O O . GLY A 1 118 ? 26.046 26.988 24.264 1.00 30.36 166 GLY A O 1
ATOM 639 N N . TYR A 1 119 ? 26.280 24.815 23.674 1.00 24.95 167 TYR A N 1
ATOM 640 C CA . TYR A 1 119 ? 27.729 24.809 23.596 1.00 24.90 167 TYR A CA 1
ATOM 641 C C . TYR A 1 119 ? 28.158 24.635 22.144 1.00 26.02 167 TYR A C 1
ATOM 642 O O . TYR A 1 119 ? 27.547 23.859 21.396 1.00 25.89 167 TYR A O 1
ATOM 651 N N . THR A 1 120 ? 29.199 25.364 21.722 1.00 27.35 168 THR A N 1
ATOM 652 C CA . THR A 1 120 ? 29.812 25.089 20.421 1.00 29.55 168 THR A CA 1
ATOM 653 C C . THR A 1 120 ? 30.501 23.730 20.532 1.00 31.64 168 THR A C 1
ATOM 654 O O . THR A 1 120 ? 30.797 23.276 21.648 1.00 29.26 168 THR A O 1
ATOM 658 N N . SER A 1 121 ? 30.801 23.119 19.389 1.00 33.70 169 SER A N 1
ATOM 659 C CA . SER A 1 121 ? 31.437 21.790 19.390 1.00 35.79 169 SER A CA 1
ATOM 660 C C . SER A 1 121 ? 32.706 21.738 20.254 1.00 35.46 169 SER A C 1
ATOM 661 O O . SER A 1 121 ? 32.888 20.795 21.022 1.00 35.74 169 SER A O 1
ATOM 664 N N . ALA A 1 122 ? 33.553 22.759 20.167 1.00 35.28 170 ALA A N 1
ATOM 665 C CA . ALA A 1 122 ? 34.804 22.785 20.957 1.00 35.69 170 ALA A CA 1
ATOM 666 C C . ALA A 1 122 ? 34.556 22.896 22.463 1.00 32.18 170 ALA A C 1
ATOM 667 O O . ALA A 1 122 ? 35.172 22.184 23.254 1.00 32.69 170 ALA A O 1
ATOM 669 N N . GLN A 1 123 ? 33.651 23.780 22.860 1.00 29.55 171 GLN A N 1
ATOM 670 C CA . GLN A 1 123 ? 33.231 23.864 24.259 1.00 30.19 171 GLN A CA 1
ATOM 671 C C . GLN A 1 123 ? 32.631 22.546 24.760 1.00 30.22 171 GLN A C 1
ATOM 672 O O . GLN A 1 123 ? 32.878 22.138 25.881 1.00 31.13 171 GLN A O 1
ATOM 678 N N . ALA A 1 124 ? 31.776 21.942 23.935 1.00 29.92 172 ALA A N 1
ATOM 679 C CA . ALA A 1 124 ? 31.083 20.690 24.285 1.00 30.15 172 ALA A CA 1
ATOM 680 C C . ALA A 1 124 ? 32.058 19.534 24.521 1.00 30.89 172 ALA A C 1
ATOM 681 O O . ALA A 1 124 ? 31.880 18.765 25.473 1.00 30.39 172 ALA A O 1
ATOM 683 N N . LYS A 1 125 ? 33.067 19.425 23.661 1.00 32.16 173 LYS A N 1
ATOM 684 C CA . LYS A 1 125 ? 34.113 18.393 23.821 1.00 36.90 173 LYS A CA 1
ATOM 685 C C . LYS A 1 125 ? 34.831 18.545 25.163 1.00 38.05 173 LYS A C 1
ATOM 686 O O . LYS A 1 125 ? 34.952 17.575 25.938 1.00 38.19 173 LYS A O 1
ATOM 692 N N . ALA A 1 126 ? 35.267 19.766 25.458 1.00 36.54 174 ALA A N 1
ATOM 693 C CA . ALA A 1 126 ? 35.943 20.040 26.730 1.00 37.41 174 ALA A CA 1
ATOM 694 C C . ALA A 1 126 ? 35.051 19.783 27.947 1.00 37.71 174 ALA A C 1
ATOM 695 O O . ALA A 1 126 ? 35.506 19.255 28.963 1.00 35.16 174 ALA A O 1
ATOM 697 N N . GLU A 1 127 ? 33.774 20.132 27.842 1.00 35.57 175 GLU A N 1
ATOM 698 C CA . GLU A 1 127 ? 32.843 19.879 28.931 1.00 37.03 175 GLU A CA 1
ATOM 699 C C . GLU A 1 127 ? 32.518 18.382 29.061 1.00 33.90 175 GLU A C 1
ATOM 700 O O . GLU A 1 127 ? 32.410 17.871 30.164 1.00 31.95 175 GLU A O 1
ATOM 706 N N . ALA A 1 128 ? 32.368 17.691 27.932 1.00 31.74 176 ALA A N 1
ATOM 707 C CA . ALA A 1 128 ? 32.072 16.254 27.927 1.00 29.53 176 ALA A CA 1
ATOM 708 C C . ALA A 1 128 ? 33.164 15.422 28.604 1.00 28.12 176 ALA A C 1
ATOM 709 O O . ALA A 1 128 ? 32.860 14.403 29.224 1.00 25.24 176 ALA A O 1
ATOM 711 N N . GLU A 1 129 ? 34.413 15.866 28.475 1.00 29.93 177 GLU A N 1
ATOM 712 C CA . GLU A 1 129 ? 35.568 15.141 29.017 1.00 33.13 177 GLU A CA 1
ATOM 713 C C . GLU A 1 129 ? 35.578 15.069 30.559 1.00 32.09 177 GLU A C 1
ATOM 714 O O . GLU A 1 129 ? 36.179 14.158 31.127 1.00 33.57 177 GLU A O 1
ATOM 720 N N . THR A 1 130 ? 34.892 15.997 31.229 1.00 31.35 178 THR A N 1
ATOM 721 C CA . THR A 1 130 ? 34.725 15.937 32.689 1.00 31.92 178 THR A CA 1
ATOM 722 C C . THR A 1 130 ? 33.820 14.783 33.120 1.00 30.33 178 THR A C 1
ATOM 723 O O . THR A 1 130 ? 33.745 14.500 34.316 1.00 31.78 178 THR A O 1
ATOM 727 N N . TRP A 1 131 ? 33.129 14.151 32.155 1.00 26.23 179 TRP A N 1
ATOM 728 C CA . TRP A 1 131 ? 32.262 12.989 32.373 1.00 25.95 179 TRP A CA 1
ATOM 729 C C . TRP A 1 131 ? 32.696 11.705 31.686 1.00 25.87 179 TRP A C 1
ATOM 730 O O . TRP A 1 131 ? 32.594 10.628 32.274 1.00 25.48 179 TRP A O 1
ATOM 741 N N . VAL A 1 132 ? 33.142 11.803 30.436 1.00 24.87 180 VAL A N 1
ATOM 742 C CA . VAL A 1 132 ? 33.437 10.638 29.604 1.00 25.97 180 VAL A CA 1
ATOM 743 C C . VAL A 1 132 ? 34.834 10.831 29.044 1.00 28.90 180 VAL A C 1
ATOM 744 O O . VAL A 1 132 ? 35.116 11.846 28.409 1.00 30.79 180 VAL A O 1
ATOM 748 N N . ALA A 1 133 ? 35.686 9.834 29.242 1.00 24.99 181 ALA A N 1
ATOM 749 C CA . ALA A 1 133 ? 37.087 9.931 28.861 1.00 25.85 181 ALA A CA 1
ATOM 750 C C . ALA A 1 133 ? 37.276 9.755 27.352 1.00 26.05 181 ALA A C 1
ATOM 751 O O . ALA A 1 133 ? 36.481 9.058 26.691 1.00 25.41 181 ALA A O 1
ATOM 753 N N . VAL A 1 134 ? 38.317 10.377 26.787 1.00 26.87 182 VAL A N 1
ATOM 754 C CA . VAL A 1 134 ? 38.609 10.159 25.367 1.00 28.01 182 VAL A CA 1
ATOM 755 C C . VAL A 1 134 ? 39.047 8.710 25.216 1.00 26.26 182 VAL A C 1
ATOM 756 O O . VAL A 1 134 ? 39.680 8.160 26.130 1.00 27.08 182 VAL A O 1
ATOM 760 N N . PRO A 1 135 ? 38.725 8.083 24.079 1.00 28.15 183 PRO A N 1
ATOM 761 C CA . PRO A 1 135 ? 39.171 6.698 23.927 1.00 28.53 183 PRO A CA 1
ATOM 762 C C . PRO A 1 135 ? 40.666 6.514 24.178 1.00 28.26 183 PRO A C 1
ATOM 763 O O . PRO A 1 135 ? 41.495 7.350 23.788 1.00 28.63 183 PRO A O 1
ATOM 767 N N . GLY A 1 136 ? 40.984 5.436 24.883 1.00 27.10 184 GLY A N 1
ATOM 768 C CA . GLY A 1 136 ? 42.334 5.159 25.352 1.00 26.46 184 GLY A CA 1
ATOM 769 C C . GLY A 1 136 ? 42.623 5.607 26.758 1.00 26.83 184 GLY A C 1
ATOM 770 O O . GLY A 1 136 ? 43.649 5.223 27.309 1.00 27.23 184 GLY A O 1
ATOM 771 N N . THR A 1 137 ? 41.740 6.425 27.355 1.00 24.12 185 THR A N 1
ATOM 772 C CA . THR A 1 137 ? 41.949 6.938 28.689 1.00 23.68 185 THR A CA 1
ATOM 773 C C . THR A 1 137 ? 40.807 6.606 29.640 1.00 21.87 185 THR A C 1
ATOM 774 O O . THR A 1 137 ? 40.769 7.160 30.726 1.00 23.53 185 THR A O 1
ATOM 778 N N . SER A 1 138 ? 39.915 5.673 29.257 1.00 21.72 186 SER A N 1
ATOM 779 C CA . SER A 1 138 ? 38.829 5.244 30.143 1.00 20.39 186 SER A CA 1
ATOM 780 C C . SER A 1 138 ? 39.225 3.989 30.888 1.00 20.46 186 SER A C 1
ATOM 781 O O . SER A 1 138 ? 39.705 3.040 30.280 1.00 20.56 186 SER A O 1
ATOM 784 N N . GLU A 1 139 ? 38.943 3.946 32.187 1.00 19.02 187 GLU A N 1
ATOM 785 C CA . GLU A 1 139 ? 39.066 2.726 32.934 1.00 20.01 187 GLU A CA 1
ATOM 786 C C . GLU A 1 139 ? 38.156 1.636 32.385 1.00 19.41 187 GLU A C 1
ATOM 787 O O . GLU A 1 139 ? 38.404 0.467 32.628 1.00 20.26 187 GLU A O 1
ATOM 793 N N . HIS A 1 140 ? 37.080 1.996 31.695 1.00 20.63 188 HIS A N 1
ATOM 794 C CA . HIS A 1 140 ? 36.223 0.967 31.128 1.00 19.99 188 HIS A CA 1
ATOM 795 C C . HIS A 1 140 ? 36.942 0.109 30.113 1.00 19.74 188 HIS A C 1
ATOM 796 O O . HIS A 1 140 ? 36.585 -1.037 29.917 1.00 19.70 188 HIS A O 1
ATOM 803 N N . GLN A 1 141 ? 37.974 0.644 29.491 1.00 21.60 189 GLN A N 1
ATOM 804 C CA . GLN A 1 141 ? 38.745 -0.136 28.541 1.00 22.10 189 GLN A CA 1
ATOM 805 C C . GLN A 1 141 ? 39.745 -1.109 29.206 1.00 22.74 189 GLN A C 1
ATOM 806 O O . GLN A 1 141 ? 40.372 -1.918 28.515 1.00 22.68 189 GLN A O 1
ATOM 812 N N . LEU A 1 142 ? 39.887 -1.045 30.525 1.00 21.30 190 LEU A N 1
ATOM 813 C CA . LEU A 1 142 ? 40.669 -2.042 31.260 1.00 21.39 190 LEU A CA 1
ATOM 814 C C . LEU A 1 142 ? 39.910 -3.305 31.561 1.00 21.08 190 LEU A C 1
ATOM 815 O O . LEU A 1 142 ? 40.521 -4.359 31.767 1.00 22.16 190 LEU A O 1
ATOM 820 N N . GLY A 1 143 ? 38.583 -3.207 31.700 1.00 20.87 191 GLY A N 1
ATOM 821 C CA . GLY A 1 143 ? 37.807 -4.292 32.292 1.00 19.33 191 GLY A CA 1
ATOM 822 C C . GLY A 1 143 ? 37.780 -4.264 33.812 1.00 18.46 191 GLY A C 1
ATOM 823 O O . GLY A 1 143 ? 37.198 -5.162 34.430 1.00 18.35 191 GLY A O 1
ATOM 824 N N . LEU A 1 144 ? 38.388 -3.241 34.436 1.00 18.15 192 LEU A N 1
ATOM 825 C CA . LEU A 1 144 ? 38.477 -3.125 35.887 1.00 19.24 192 LEU A CA 1
ATOM 826 C C . LEU A 1 144 ? 37.440 -2.183 36.475 1.00 18.67 192 LEU A C 1
ATOM 827 O O . LEU A 1 144 ? 37.388 -2.050 37.696 1.00 20.42 192 LEU A O 1
ATOM 832 N N . ALA A 1 145 ? 36.624 -1.556 35.613 1.00 18.46 193 ALA A N 1
ATOM 833 C CA . ALA A 1 145 ? 35.610 -0.609 36.075 1.00 18.30 193 ALA A CA 1
ATOM 834 C C . ALA A 1 145 ? 34.232 -1.021 35.667 1.00 16.99 193 ALA A C 1
ATOM 835 O O . ALA A 1 145 ? 34.007 -1.548 34.558 1.00 17.55 193 ALA A O 1
ATOM 837 N N . VAL A 1 146 ? 33.309 -0.772 36.579 1.00 16.99 194 VAL A N 1
ATOM 838 C CA . VAL A 1 146 ? 31.900 -1.014 36.332 1.00 17.95 194 VAL A CA 1
ATOM 839 C C . VAL A 1 146 ? 31.092 0.213 36.725 1.00 18.12 194 VAL A C 1
ATOM 840 O O . VAL A 1 146 ? 31.329 0.814 37.763 1.00 18.55 194 VAL A O 1
ATOM 844 N N . ASP A 1 147 ? 30.112 0.565 35.883 1.00 17.69 195 ASP A N 1
ATOM 845 C CA . ASP A 1 147 ? 29.090 1.517 36.299 1.00 18.13 195 ASP A CA 1
ATOM 846 C C . ASP A 1 147 ? 27.974 0.714 36.880 1.00 17.38 195 ASP A C 1
ATOM 847 O O . ASP A 1 147 ? 27.443 -0.170 36.216 1.00 18.78 195 ASP A O 1
ATOM 852 N N . ILE A 1 148 ? 27.666 0.968 38.141 1.00 17.41 196 ILE A N 1
ATOM 853 C CA . ILE A 1 148 ? 26.714 0.179 38.872 1.00 19.00 196 ILE A CA 1
ATOM 854 C C . ILE A 1 148 ? 25.518 1.087 39.102 1.00 19.63 196 ILE A C 1
ATOM 855 O O . ILE A 1 148 ? 25.674 2.161 39.671 1.00 22.61 196 ILE A O 1
ATOM 860 N N . ASN A 1 149 ? 24.350 0.662 38.636 1.00 20.23 197 ASN A N 1
ATOM 861 C CA . ASN A 1 149 ? 23.110 1.398 38.885 1.00 22.09 197 ASN A CA 1
ATOM 862 C C . ASN A 1 149 ? 22.173 0.549 39.704 1.00 21.25 197 ASN A C 1
ATOM 863 O O . ASN A 1 149 ? 22.445 -0.614 40.010 1.00 19.89 197 ASN A O 1
ATOM 868 N N . ALA A 1 150 ? 21.030 1.125 40.052 1.00 21.95 198 ALA A N 1
ATOM 869 C CA . ALA A 1 150 ? 19.978 0.369 40.719 1.00 22.73 198 ALA A CA 1
ATOM 870 C C . ALA A 1 150 ? 19.100 -0.391 39.741 1.00 23.21 198 ALA A C 1
ATOM 871 O O . ALA A 1 150 ? 18.960 0.026 38.577 1.00 25.97 198 ALA A O 1
ATOM 873 N N . ASP A 1 151 ? 18.508 -1.495 40.192 1.00 22.39 199 ASP A N 1
ATOM 874 C CA . ASP A 1 151 ? 17.581 -2.237 39.354 1.00 23.48 199 ASP A CA 1
ATOM 875 C C . ASP A 1 151 ? 16.285 -1.432 39.093 1.00 26.80 199 ASP A C 1
ATOM 876 O O . ASP A 1 151 ? 15.585 -1.748 38.152 1.00 27.83 199 ASP A O 1
ATOM 881 N N . GLY A 1 152 ? 16.016 -0.414 39.908 1.00 26.71 200 GLY A N 1
ATOM 882 C CA . GLY A 1 152 ? 14.895 0.519 39.702 1.00 29.68 200 GLY A CA 1
ATOM 883 C C . GLY A 1 152 ? 13.667 0.093 40.474 1.00 32.04 200 GLY A C 1
ATOM 884 O O . GLY A 1 152 ? 13.081 0.903 41.230 1.00 32.47 200 GLY A O 1
ATOM 885 N N . ILE A 1 153 ? 13.301 -1.179 40.298 1.00 30.68 201 ILE A N 1
ATOM 886 C CA . ILE A 1 153 ? 12.109 -1.763 40.919 1.00 33.40 201 ILE A CA 1
ATOM 887 C C . ILE A 1 153 ? 12.220 -2.111 42.403 1.00 32.83 201 ILE A C 1
ATOM 888 O O . ILE A 1 153 ? 11.251 -1.935 43.108 1.00 33.31 201 ILE A O 1
ATOM 893 N N . HIS A 1 154 ? 13.379 -2.580 42.873 1.00 28.70 202 HIS A N 1
ATOM 894 C CA . HIS A 1 154 ? 13.591 -2.862 44.308 1.00 28.10 202 HIS A CA 1
ATOM 895 C C . HIS A 1 154 ? 14.378 -1.773 45.012 1.00 26.63 202 HIS A C 1
ATOM 896 O O . HIS A 1 154 ? 14.174 -1.557 46.204 1.00 29.22 202 HIS A O 1
ATOM 903 N N . SER A 1 155 ? 15.277 -1.101 44.285 1.00 24.25 203 SER A N 1
ATOM 904 C CA . SER A 1 155 ? 16.113 -0.051 44.842 1.00 23.70 203 SER A CA 1
ATOM 905 C C . SER A 1 155 ? 16.142 1.165 43.922 1.00 21.68 203 SER A C 1
ATOM 906 O O . SER A 1 155 ? 16.032 1.019 42.693 1.00 23.89 203 SER A O 1
ATOM 909 N N . THR A 1 156 ? 16.314 2.347 44.510 1.00 22.92 204 THR A N 1
ATOM 910 C CA . THR A 1 156 ? 16.579 3.580 43.783 1.00 25.15 204 THR A CA 1
ATOM 911 C C . THR A 1 156 ? 18.085 3.743 43.574 1.00 25.46 204 THR A C 1
ATOM 912 O O . THR A 1 156 ? 18.880 3.135 44.304 1.00 24.72 204 THR A O 1
ATOM 916 N N . GLY A 1 157 ? 18.451 4.601 42.622 1.00 26.21 205 GLY A N 1
ATOM 917 C CA . GLY A 1 157 ? 1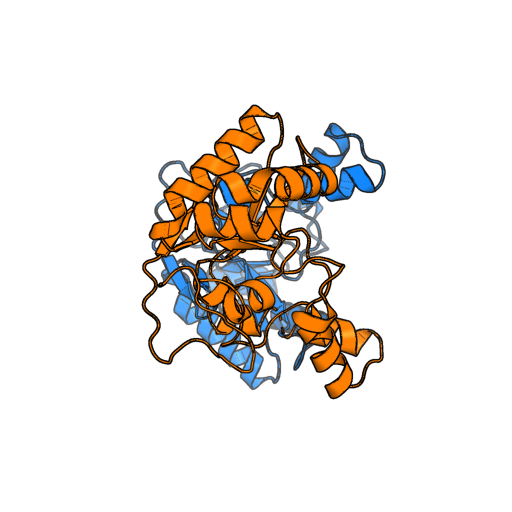9.857 4.961 42.365 1.00 27.40 205 GLY A CA 1
ATOM 918 C C . GLY A 1 157 ? 20.583 5.383 43.625 1.00 29.33 205 GLY A C 1
ATOM 919 O O . GLY A 1 157 ? 21.654 4.852 43.941 1.00 27.33 205 GLY A O 1
ATOM 920 N N . ASN A 1 158 ? 19.976 6.302 44.374 1.00 28.66 206 ASN A N 1
ATOM 921 C CA . ASN A 1 158 ? 20.610 6.849 45.576 1.00 30.63 206 ASN A CA 1
ATOM 922 C C . ASN A 1 158 ? 20.826 5.829 46.683 1.00 27.11 206 ASN A C 1
ATOM 923 O O . ASN A 1 158 ? 21.817 5.908 47.406 1.00 28.30 206 ASN A O 1
ATOM 928 N N . GLU A 1 159 ? 19.936 4.846 46.794 1.00 25.63 207 GLU A N 1
ATOM 929 C CA . GLU A 1 159 ? 20.116 3.738 47.738 1.00 24.83 207 GLU A CA 1
ATOM 930 C C . GLU A 1 159 ? 21.342 2.872 47.380 1.00 22.92 207 GLU A C 1
ATOM 931 O O . GLU A 1 159 ? 22.140 2.507 48.245 1.00 22.52 207 GLU A O 1
ATOM 937 N N . VAL A 1 160 ? 21.447 2.537 46.104 1.00 21.71 208 VAL A N 1
ATOM 938 C CA . VAL A 1 160 ? 22.592 1.772 45.598 1.00 20.99 208 VAL A CA 1
ATOM 939 C C . VAL A 1 160 ? 23.887 2.581 45.721 1.00 19.90 208 VAL A C 1
ATOM 940 O O . VAL A 1 160 ? 24.895 2.034 46.165 1.00 21.25 208 VAL A O 1
ATOM 944 N N . TYR A 1 161 ? 23.857 3.865 45.349 1.00 20.68 209 TYR A N 1
ATOM 945 C CA . TYR A 1 161 ? 25.061 4.696 45.412 1.00 20.16 209 TYR A CA 1
ATOM 946 C C . TYR A 1 161 ? 25.551 4.871 46.841 1.00 22.03 209 TYR A C 1
ATOM 947 O O . TYR A 1 161 ? 26.759 4.792 47.111 1.00 21.87 209 TYR A O 1
ATOM 956 N N . ARG A 1 162 ? 24.615 5.056 47.767 1.00 21.87 210 ARG A N 1
ATOM 957 C CA . ARG A 1 162 ? 24.951 5.148 49.179 1.00 23.85 210 ARG A CA 1
ATOM 958 C C . ARG A 1 162 ? 25.549 3.847 49.708 1.00 21.62 210 ARG A C 1
ATOM 959 O O . ARG A 1 162 ? 26.568 3.876 50.400 1.00 21.74 210 ARG A O 1
ATOM 967 N N . TRP A 1 163 ? 24.949 2.700 49.358 1.00 19.57 211 TRP A N 1
ATOM 968 C CA . TRP A 1 163 ? 25.449 1.426 49.812 1.00 19.20 211 TRP A CA 1
ATOM 969 C C . TRP A 1 163 ? 26.860 1.197 49.270 1.00 19.43 211 TRP A C 1
ATOM 970 O O . TRP A 1 163 ? 27.745 0.727 49.999 1.00 20.65 211 TRP A O 1
ATOM 981 N N . LEU A 1 164 ? 27.060 1.509 47.989 1.00 19.21 212 LEU A N 1
ATOM 982 C CA . LEU A 1 164 ? 28.381 1.301 47.386 1.00 18.30 212 LEU A CA 1
ATOM 983 C C . LEU A 1 164 ? 29.438 2.172 48.093 1.00 19.50 212 LEU A C 1
ATOM 984 O O . LEU A 1 164 ? 30.568 1.697 48.395 1.00 19.42 212 LEU A O 1
ATOM 989 N N . ASP A 1 165 ? 29.093 3.432 48.323 1.00 18.63 213 ASP A N 1
ATOM 990 C CA . ASP A 1 165 ? 30.017 4.375 48.972 1.00 20.83 213 ASP A CA 1
ATOM 991 C C . ASP A 1 165 ? 30.512 3.808 50.287 1.00 20.66 213 ASP A C 1
ATOM 992 O O . ASP A 1 165 ? 31.712 3.889 50.608 1.00 21.76 213 ASP A O 1
ATOM 997 N N . GLU A 1 166 ? 29.592 3.237 51.054 1.00 21.06 214 GLU A N 1
ATOM 998 C CA . GLU A 1 166 ? 29.869 2.769 52.412 1.00 22.85 214 GLU A CA 1
ATOM 999 C C . GLU A 1 166 ? 30.443 1.351 52.487 1.00 22.17 214 GLU A C 1
ATOM 1000 O O . GLU A 1 166 ? 30.992 0.960 53.526 1.00 21.50 214 GLU A O 1
ATOM 1006 N N . ASN A 1 167 ? 30.325 0.566 51.408 1.00 19.23 215 ASN A N 1
ATOM 1007 C CA . ASN A 1 167 ? 30.682 -0.868 51.438 1.00 19.31 215 ASN A CA 1
ATOM 1008 C C . ASN A 1 167 ? 31.658 -1.409 50.384 1.00 18.65 215 ASN A C 1
ATOM 1009 O O . ASN A 1 167 ? 32.183 -2.514 50.553 1.00 19.38 215 ASN A O 1
ATOM 1014 N N . SER A 1 168 ? 31.830 -0.712 49.264 1.00 19.18 216 SER A N 1
ATOM 1015 C CA . SER A 1 168 ? 32.493 -1.301 48.120 1.00 18.95 216 SER A CA 1
ATOM 1016 C C . SER A 1 168 ? 33.929 -1.738 48.408 1.00 18.33 216 SER A C 1
ATOM 1017 O O . SER A 1 168 ? 34.418 -2.708 47.812 1.00 17.98 216 SER A O 1
ATOM 1020 N N . TYR A 1 169 ? 34.590 -0.977 49.276 1.00 19.18 217 TYR A N 1
ATOM 1021 C CA . TYR A 1 169 ? 36.019 -1.214 49.578 1.00 20.15 217 TYR A CA 1
ATOM 1022 C C . TYR A 1 169 ? 36.275 -2.576 50.199 1.00 20.80 217 TYR A C 1
ATOM 1023 O O . TYR A 1 169 ? 37.322 -3.165 49.994 1.00 20.76 217 TYR A O 1
ATOM 1032 N N . ARG A 1 170 ? 35.289 -3.101 50.920 1.00 20.07 218 ARG A N 1
ATOM 1033 C CA . ARG A 1 170 ? 35.386 -4.433 51.505 1.00 21.10 218 ARG A CA 1
ATOM 1034 C C . ARG A 1 170 ? 35.555 -5.554 50.453 1.00 20.37 218 ARG A C 1
ATOM 1035 O O . ARG A 1 170 ? 35.995 -6.657 50.778 1.00 20.52 218 ARG A O 1
ATOM 1043 N N . PHE A 1 171 ? 35.214 -5.256 49.195 1.00 17.56 219 PHE A N 1
ATOM 1044 C CA . PHE A 1 171 ? 35.299 -6.173 48.060 1.00 18.51 219 PHE A CA 1
ATOM 1045 C C . PHE A 1 171 ? 36.321 -5.740 47.025 1.00 18.27 219 PHE A C 1
ATOM 1046 O O . PHE A 1 171 ? 36.408 -6.333 45.948 1.00 17.77 219 PHE A O 1
ATOM 1054 N N . GLY A 1 172 ? 37.133 -4.743 47.375 1.00 19.41 220 GLY A N 1
ATOM 1055 C CA . GLY A 1 172 ? 38.224 -4.314 46.527 1.00 18.62 220 GLY A CA 1
ATOM 1056 C C . GLY A 1 172 ? 37.887 -3.224 45.523 1.00 18.01 220 GLY A C 1
ATOM 1057 O O . GLY A 1 172 ? 38.675 -2.958 44.636 1.00 18.13 220 GLY A O 1
ATOM 1058 N N . PHE A 1 173 ? 36.700 -2.615 45.623 1.00 16.99 221 PHE A N 1
ATOM 1059 C CA . PHE A 1 173 ? 36.311 -1.573 44.691 1.00 16.30 221 PHE A CA 1
ATOM 1060 C C . PHE A 1 173 ? 36.271 -0.203 45.374 1.00 16.78 221 PHE A C 1
ATOM 1061 O O . PHE A 1 173 ? 35.854 -0.088 46.527 1.00 17.43 221 PHE A O 1
ATOM 1069 N N . ILE A 1 174 ? 36.677 0.827 44.650 1.00 17.11 222 ILE A N 1
ATOM 1070 C CA . ILE A 1 174 ? 36.620 2.204 45.131 1.00 18.36 222 ILE A CA 1
ATOM 1071 C C . ILE A 1 174 ? 35.680 3.065 44.299 1.00 18.32 222 ILE A C 1
ATOM 1072 O O . ILE A 1 174 ? 35.503 2.852 43.074 1.00 18.20 222 ILE A O 1
ATOM 1077 N N . ARG A 1 175 ? 35.083 4.044 44.991 1.00 18.97 223 ARG A N 1
ATOM 1078 C CA . ARG A 1 175 ? 34.335 5.114 44.360 1.00 20.47 223 ARG A CA 1
ATOM 1079 C C . ARG A 1 175 ? 35.379 6.000 43.697 1.00 18.78 223 ARG A C 1
ATOM 1080 O O . ARG A 1 175 ? 36.048 6.811 44.353 1.00 20.52 223 ARG A O 1
ATOM 1088 N N . ARG A 1 176 ? 35.563 5.778 42.405 1.00 18.24 224 ARG A N 1
ATOM 1089 C CA . ARG A 1 176 ? 36.752 6.259 41.711 1.00 18.96 224 ARG A CA 1
ATOM 1090 C C . ARG A 1 176 ? 36.827 7.774 41.590 1.00 19.32 224 ARG A C 1
ATOM 1091 O O . ARG A 1 176 ? 37.933 8.341 41.577 1.00 19.51 224 ARG A O 1
ATOM 1099 N N . TYR A 1 177 ? 35.669 8.403 41.432 1.00 19.13 225 TYR A N 1
ATOM 1100 C CA . TYR A 1 177 ? 35.577 9.837 41.130 1.00 20.32 225 TYR A CA 1
ATOM 1101 C C . TYR A 1 177 ? 34.705 10.541 42.172 1.00 20.00 225 TYR A C 1
ATOM 1102 O O . TYR A 1 177 ? 33.581 10.937 41.878 1.00 23.06 225 TYR A O 1
ATOM 1111 N N . PRO A 1 178 ? 35.228 10.676 43.390 1.00 22.00 226 PRO A N 1
ATOM 1112 C CA . PRO A 1 178 ? 34.417 11.259 44.452 1.00 22.79 226 PRO A CA 1
ATOM 1113 C C . PRO A 1 178 ? 34.239 12.760 44.298 1.00 23.97 226 PRO A C 1
ATOM 1114 O O . PRO A 1 178 ? 35.030 13.422 43.624 1.00 20.92 226 PRO A O 1
ATOM 1118 N N . PRO A 1 179 ? 33.166 13.294 44.891 1.00 25.52 227 PRO A N 1
ATOM 1119 C CA . PRO A 1 179 ? 32.839 14.704 44.659 1.00 26.86 227 PRO A CA 1
ATOM 1120 C C . PRO A 1 179 ? 33.877 15.696 45.188 1.00 27.48 227 PRO A C 1
ATOM 1121 O O . PRO A 1 179 ? 33.999 16.794 44.655 1.00 29.60 227 PRO A O 1
ATOM 1125 N N . ASP A 1 180 ? 34.616 15.310 46.215 1.00 26.34 228 ASP A N 1
ATOM 1126 C CA . ASP A 1 180 ? 35.614 16.195 46.819 1.00 27.89 228 ASP A CA 1
ATOM 1127 C C . ASP A 1 180 ? 37.021 16.072 46.222 1.00 27.62 228 ASP A C 1
ATOM 1128 O O . ASP A 1 180 ? 37.945 16.657 46.758 1.00 29.42 228 ASP A O 1
ATOM 1133 N N . LYS A 1 181 ? 37.177 15.327 45.125 1.00 25.13 229 LYS A N 1
ATOM 1134 C CA . LYS A 1 181 ? 38.476 15.140 44.461 1.00 25.41 229 LYS A CA 1
ATOM 1135 C C . LYS A 1 181 ? 38.472 15.478 42.967 1.00 24.96 229 LYS A C 1
ATOM 1136 O O . LYS A 1 181 ? 39.413 15.086 42.248 1.00 24.31 229 LYS A O 1
ATOM 1142 N N . THR A 1 182 ? 37.480 16.230 42.501 1.00 27.01 230 THR A N 1
ATOM 1143 C CA . THR A 1 182 ? 37.377 16.564 41.055 1.00 27.96 230 THR A CA 1
ATOM 1144 C C . THR A 1 182 ? 38.604 17.334 40.550 1.00 31.01 230 THR A C 1
ATOM 1145 O O . THR A 1 182 ? 39.011 17.174 39.394 1.00 30.46 230 THR A O 1
ATOM 1149 N N . GLU A 1 183 ? 39.223 18.118 41.440 1.00 29.42 231 GLU A N 1
ATOM 1150 C CA . GLU A 1 183 ? 40.400 18.906 41.102 1.00 31.97 231 GLU A CA 1
ATOM 1151 C C . GLU A 1 183 ? 41.698 18.074 40.966 1.00 29.19 231 GLU A C 1
ATOM 1152 O O . GLU A 1 183 ? 42.711 18.566 40.456 1.00 27.07 231 GLU A O 1
ATOM 1158 N N . ILE A 1 184 ? 41.666 16.812 41.403 1.00 26.04 232 ILE A N 1
ATOM 1159 C CA . ILE A 1 184 ? 42.778 15.908 41.241 1.00 25.20 232 ILE A CA 1
ATOM 1160 C C . ILE A 1 184 ? 42.466 14.894 40.128 1.00 24.50 232 ILE A C 1
ATOM 1161 O O . ILE A 1 184 ? 43.291 14.695 39.232 1.00 25.65 232 ILE A O 1
ATOM 1166 N N . THR A 1 185 ? 41.277 14.300 40.151 1.00 23.44 233 THR A N 1
ATOM 1167 C CA . THR A 1 185 ? 40.916 13.266 39.155 1.00 23.62 233 THR A CA 1
ATOM 1168 C C . THR A 1 185 ? 40.609 13.824 37.757 1.00 25.04 233 THR A C 1
ATOM 1169 O O . THR A 1 185 ? 40.736 13.108 36.756 1.00 25.82 233 THR A O 1
ATOM 1173 N N . GLY A 1 186 ? 40.178 15.080 37.701 1.00 25.63 234 GLY A N 1
ATOM 1174 C CA . GLY A 1 186 ? 39.692 15.684 36.483 1.00 26.48 234 GLY A CA 1
ATOM 1175 C C . GLY A 1 186 ? 38.306 15.240 36.052 1.00 27.05 234 GLY A C 1
ATOM 1176 O O . GLY A 1 186 ? 37.883 15.538 34.933 1.00 26.54 234 GLY A O 1
ATOM 1177 N N . VAL A 1 187 ? 37.576 14.566 36.942 1.00 24.81 235 VAL A N 1
ATOM 1178 C CA . VAL A 1 187 ? 36.298 13.966 36.585 1.00 23.84 235 VAL A CA 1
ATOM 1179 C C . VAL A 1 187 ? 35.245 14.402 37.592 1.00 24.64 235 VAL A C 1
ATOM 1180 O O . VAL A 1 187 ? 35.502 14.464 38.796 1.00 24.85 235 VAL A O 1
ATOM 1184 N N . SER A 1 188 ? 34.043 14.681 37.085 1.00 24.49 236 SER A N 1
ATOM 1185 C CA . SER A 1 188 ? 32.906 15.071 37.904 1.00 25.73 236 SER A CA 1
ATOM 1186 C C . SER A 1 188 ? 32.426 13.918 38.794 1.00 26.18 236 SER A C 1
ATOM 1187 O O . SER A 1 188 ? 32.861 12.774 38.659 1.00 24.34 236 SER A O 1
ATOM 1190 N N . ASN A 1 189 ? 31.525 14.240 39.712 1.00 25.71 237 ASN A N 1
ATOM 1191 C CA . ASN A 1 189 ? 30.966 13.256 40.636 1.00 26.50 237 ASN A CA 1
ATOM 1192 C C . ASN A 1 189 ? 30.175 12.200 39.858 1.00 25.61 237 ASN A C 1
ATOM 1193 O O . ASN A 1 189 ? 29.126 12.503 39.295 1.00 24.68 237 ASN A O 1
ATOM 1198 N N . GLU A 1 190 ? 30.706 10.977 39.801 1.00 23.54 238 GLU A N 1
ATOM 1199 C CA . GLU A 1 190 ? 30.074 9.858 39.116 1.00 22.84 238 GLU A CA 1
ATOM 1200 C C . GLU A 1 190 ? 29.848 8.730 40.126 1.00 21.70 238 GLU A C 1
ATOM 1201 O O . GLU A 1 190 ? 30.638 7.793 40.226 1.00 20.67 238 GLU A O 1
ATOM 1207 N N . PRO A 1 191 ? 28.759 8.825 40.925 1.00 20.89 239 PRO A N 1
ATOM 1208 C CA . PRO A 1 191 ? 28.577 7.894 42.048 1.00 20.45 239 PRO A CA 1
ATOM 1209 C C . PRO A 1 191 ? 28.283 6.449 41.648 1.00 18.62 239 PRO A C 1
ATOM 1210 O O . PRO A 1 191 ? 28.209 5.580 42.510 1.00 20.29 239 PRO A O 1
ATOM 1214 N N . TRP A 1 192 ? 28.104 6.224 40.337 1.00 19.44 240 TRP A N 1
ATOM 1215 C CA . TRP A 1 192 ? 27.971 4.896 39.727 1.00 19.01 240 TRP A CA 1
ATOM 1216 C C . TRP A 1 192 ? 29.297 4.202 39.380 1.00 17.93 240 TRP A C 1
ATOM 1217 O O . TRP A 1 192 ? 29.298 2.985 39.203 1.00 16.55 240 TRP A O 1
ATOM 1228 N N . HIS A 1 193 ? 30.391 4.953 39.238 1.00 17.38 241 HIS A N 1
ATOM 1229 C CA . HIS A 1 193 ? 31.614 4.394 38.607 1.00 17.73 241 HIS A CA 1
ATOM 1230 C C . HIS A 1 193 ? 32.578 3.845 39.683 1.00 17.60 241 HIS A C 1
ATOM 1231 O O . HIS A 1 193 ? 33.175 4.612 40.443 1.00 18.85 241 HIS A O 1
ATOM 1238 N N . TYR A 1 194 ? 32.691 2.515 39.728 1.00 17.17 242 TYR A N 1
ATOM 1239 C CA . TYR A 1 194 ? 33.511 1.775 40.693 1.00 18.57 242 TYR A CA 1
ATOM 1240 C C . TYR A 1 194 ? 34.664 1.036 39.994 1.00 18.00 242 TYR A C 1
ATOM 1241 O O . TYR A 1 194 ? 34.482 0.426 38.931 1.00 17.13 242 TYR A O 1
ATOM 1250 N N . ARG A 1 195 ? 35.852 1.133 40.605 1.00 17.38 243 ARG A N 1
ATOM 1251 C CA . ARG A 1 195 ? 37.116 0.618 40.037 1.00 17.07 243 ARG A CA 1
ATOM 1252 C C . ARG A 1 195 ? 37.672 -0.419 40.981 1.00 16.86 243 ARG A C 1
ATOM 1253 O O . ARG A 1 195 ? 37.770 -0.171 42.191 1.00 17.00 243 ARG A O 1
ATOM 1261 N N . TYR A 1 196 ? 38.028 -1.582 40.439 1.00 17.15 244 TYR A N 1
ATOM 1262 C CA . TYR A 1 196 ? 38.684 -2.603 41.228 1.00 18.22 244 TYR A CA 1
ATOM 1263 C C . TYR A 1 196 ? 40.177 -2.275 41.372 1.00 17.61 244 TYR A C 1
ATOM 1264 O O . TYR A 1 196 ? 40.890 -2.156 40.368 1.00 17.81 244 TYR A O 1
ATOM 1273 N N . VAL A 1 197 ? 40.610 -2.163 42.624 1.00 18.43 245 VAL A N 1
ATOM 1274 C CA . VAL A 1 197 ? 42.047 -2.080 42.966 1.00 19.35 245 VAL A CA 1
ATOM 1275 C C . VAL A 1 197 ? 42.542 -3.183 43.911 1.00 20.22 245 VAL A C 1
ATOM 1276 O O . VAL A 1 197 ? 43.767 -3.270 44.180 1.00 21.80 245 VAL A O 1
ATOM 1280 N N . GLY A 1 198 ? 41.627 -3.998 44.450 1.00 18.96 246 GLY A N 1
ATOM 1281 C CA . GLY A 1 198 ? 41.939 -5.013 45.455 1.00 19.91 246 GLY A CA 1
ATOM 1282 C C . GLY A 1 198 ? 41.637 -4.516 46.835 1.00 19.18 246 GLY A C 1
ATOM 1283 O O . GLY A 1 198 ? 41.613 -3.309 47.093 1.00 20.45 246 GLY A O 1
ATOM 1284 N N . ILE A 1 199 ? 41.397 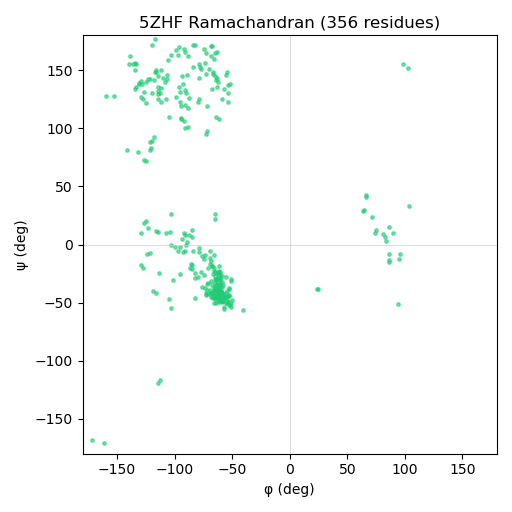-5.454 47.740 1.00 22.53 247 ILE A N 1
ATOM 1285 C CA . ILE A 1 199 ? 40.900 -5.150 49.069 1.00 23.64 247 ILE A CA 1
ATOM 1286 C C . ILE A 1 199 ? 41.906 -4.321 49.875 1.00 24.78 247 ILE A C 1
ATOM 1287 O O . ILE A 1 199 ? 41.523 -3.364 50.520 1.00 24.39 247 ILE A O 1
ATOM 1292 N N . GLU A 1 200 ? 43.190 -4.671 49.783 1.00 26.32 248 GLU A N 1
ATOM 1293 C CA . GLU A 1 200 ? 44.244 -3.959 50.546 1.00 27.59 248 GLU A CA 1
ATOM 1294 C C . GLU A 1 200 ? 44.260 -2.464 50.233 1.00 25.47 248 GLU A C 1
ATOM 1295 O O . GLU A 1 200 ? 44.127 -1.631 51.123 1.00 26.28 248 GLU A O 1
ATOM 1301 N N . ALA A 1 201 ? 44.385 -2.136 48.953 1.00 22.92 249 ALA A N 1
ATOM 1302 C CA . ALA A 1 201 ? 44.442 -0.747 48.540 1.00 23.27 249 ALA A CA 1
ATOM 1303 C C . ALA A 1 201 ? 43.096 -0.051 48.755 1.00 21.76 249 ALA A C 1
ATOM 1304 O O . ALA A 1 201 ? 43.044 1.097 49.188 1.00 22.97 249 ALA A O 1
ATOM 1306 N N . ALA A 1 202 ? 41.999 -0.734 48.431 1.00 21.43 250 ALA A N 1
ATOM 1307 C CA . ALA A 1 202 ? 40.683 -0.093 48.547 1.00 21.56 250 ALA A CA 1
ATOM 1308 C C . ALA A 1 202 ? 40.380 0.344 49.973 1.00 22.48 250 ALA A C 1
ATOM 1309 O O . ALA A 1 202 ? 39.837 1.418 50.201 1.00 22.84 250 ALA A O 1
ATOM 1311 N N . THR A 1 203 ? 40.761 -0.493 50.919 1.00 21.74 251 THR A N 1
ATOM 1312 C CA . THR A 1 203 ? 40.491 -0.237 52.313 1.00 23.78 251 THR A CA 1
ATOM 1313 C C . THR A 1 203 ? 41.290 0.964 52.803 1.00 24.24 251 THR A C 1
ATOM 1314 O O . THR A 1 203 ? 40.758 1.806 53.521 1.00 24.51 251 THR A O 1
ATOM 1318 N N . LYS A 1 204 ? 42.558 1.049 52.395 1.00 25.38 252 LYS A N 1
ATOM 1319 C CA . LYS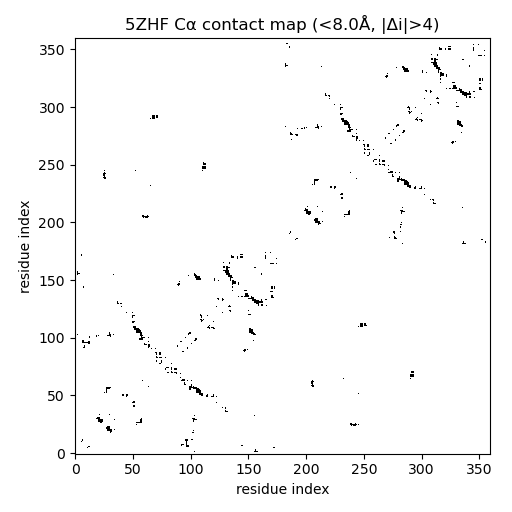 A 1 204 ? 43.395 2.204 52.735 1.00 27.74 252 LYS A CA 1
ATOM 1320 C C . LYS A 1 204 ? 42.868 3.474 52.093 1.00 24.85 252 LYS A C 1
ATOM 1321 O O . LYS A 1 204 ? 42.761 4.516 52.740 1.00 25.81 252 LYS A O 1
ATOM 1327 N N . ILE A 1 205 ? 42.507 3.389 50.813 1.00 23.92 253 ILE A N 1
ATOM 1328 C CA . ILE A 1 205 ? 41.952 4.547 50.100 1.00 24.48 253 ILE A CA 1
ATOM 1329 C C . ILE A 1 205 ? 40.690 5.063 50.801 1.00 24.59 253 ILE A C 1
ATOM 1330 O O . ILE A 1 205 ? 40.504 6.275 50.982 1.00 26.63 253 ILE A O 1
ATOM 1335 N N . TYR A 1 206 ? 39.831 4.139 51.198 1.00 24.96 254 TYR A N 1
ATOM 1336 C CA . TYR A 1 206 ? 38.588 4.485 51.844 1.00 27.44 254 TYR A CA 1
ATOM 1337 C C . TYR A 1 206 ? 38.831 5.130 53.207 1.00 27.03 254 TYR A C 1
ATOM 1338 O O . TYR A 1 206 ? 38.284 6.185 53.481 1.00 27.21 254 TYR A O 1
ATOM 1347 N N . HIS A 1 207 ? 39.644 4.492 54.038 1.00 30.06 255 HIS A N 1
ATOM 1348 C CA . HIS A 1 207 ? 39.916 5.014 55.391 1.00 32.16 255 HIS A CA 1
ATOM 1349 C C . HIS A 1 207 ? 40.616 6.369 55.381 1.00 32.22 255 HIS A C 1
ATOM 1350 O O . HIS A 1 207 ? 40.346 7.203 56.237 1.00 31.87 255 HIS A O 1
ATOM 1357 N N . GLN A 1 208 ? 41.471 6.603 54.391 1.00 33.49 256 GLN A N 1
ATOM 1358 C CA . GLN A 1 208 ? 42.216 7.867 54.281 1.00 33.54 256 GLN A CA 1
ATOM 1359 C C . GLN A 1 208 ? 41.509 8.934 53.444 1.00 34.15 256 GLN A C 1
ATOM 1360 O O . GLN A 1 208 ? 41.986 10.072 53.368 1.00 32.24 256 GLN A O 1
ATOM 1366 N N . GLY A 1 209 ? 40.382 8.575 52.818 1.00 30.84 257 GLY A N 1
ATOM 1367 C CA . GLY A 1 209 ? 39.587 9.513 52.043 1.00 32.10 257 GLY A CA 1
ATOM 1368 C C . GLY A 1 209 ? 40.304 10.019 50.807 1.00 30.79 257 GLY A C 1
ATOM 1369 O O . GLY A 1 209 ? 40.239 11.211 50.477 1.00 33.28 257 GLY A O 1
ATOM 1370 N N . LEU A 1 210 ? 40.970 9.107 50.115 1.00 28.03 258 LEU A N 1
ATOM 1371 C CA . LEU A 1 210 ? 41.791 9.453 48.961 1.00 28.41 258 LEU A CA 1
ATOM 1372 C C . LEU A 1 210 ? 41.098 9.117 47.668 1.00 27.76 258 LEU A C 1
ATOM 1373 O O . LEU A 1 210 ? 40.111 8.371 47.667 1.00 29.39 258 LEU A O 1
ATOM 1378 N N . CYS A 1 211 ? 41.603 9.700 46.577 1.00 24.89 259 CYS A N 1
ATOM 1379 C CA . CYS A 1 211 ? 41.390 9.163 45.239 1.00 24.34 259 CYS A CA 1
ATOM 1380 C C . CYS A 1 211 ? 42.634 8.359 44.847 1.00 25.02 259 CYS A C 1
ATOM 1381 O O . CYS A 1 211 ? 43.663 8.415 45.526 1.00 24.00 259 CYS A O 1
ATOM 1384 N N . LEU A 1 212 ? 42.516 7.581 43.779 1.00 22.08 260 LEU A N 1
ATOM 1385 C CA . LEU A 1 212 ? 43.570 6.682 43.364 1.00 23.55 260 LEU A CA 1
ATOM 1386 C C . LEU A 1 212 ? 44.899 7.407 43.066 1.00 24.40 260 LEU A C 1
ATOM 1387 O O . LEU A 1 212 ? 45.972 6.955 43.483 1.00 23.87 260 LEU A O 1
ATOM 1392 N N . GLU A 1 213 ? 44.808 8.537 42.381 1.00 23.76 261 GLU A N 1
ATOM 1393 C CA . GLU A 1 213 ? 45.992 9.322 42.052 1.00 25.55 261 GLU A CA 1
ATOM 1394 C C . GLU A 1 213 ? 46.813 9.698 43.293 1.00 25.55 261 GLU A C 1
ATOM 1395 O O . GLU A 1 213 ? 48.048 9.582 43.274 1.00 26.31 261 GLU A O 1
ATOM 1401 N N . GLU A 1 214 ? 46.127 10.147 44.345 1.00 25.72 262 GLU A N 1
ATOM 1402 C CA . GLU A 1 214 ? 46.763 10.506 45.633 1.00 28.50 262 GLU A CA 1
ATOM 1403 C C . GLU A 1 214 ? 47.415 9.305 46.277 1.00 29.36 262 GLU A C 1
ATOM 1404 O O . GLU A 1 214 ? 48.555 9.393 46.762 1.00 28.98 262 GLU A O 1
ATOM 1410 N N . TYR A 1 215 ? 46.692 8.178 46.281 1.00 27.71 263 TYR A N 1
ATOM 1411 C CA . TYR A 1 215 ? 47.206 6.946 46.858 1.00 27.68 263 TYR A CA 1
ATOM 1412 C C . TYR A 1 215 ? 48.512 6.530 46.187 1.00 27.76 263 TYR A C 1
ATOM 1413 O O . TYR A 1 215 ? 49.502 6.203 46.867 1.00 30.50 263 TYR A O 1
ATOM 1422 N N . LEU A 1 216 ? 48.502 6.527 44.862 1.00 26.09 264 LEU A N 1
ATOM 1423 C CA . LEU A 1 216 ? 49.672 6.132 44.087 1.00 29.15 264 LEU A CA 1
ATOM 1424 C C . LEU A 1 216 ? 50.822 7.110 44.279 1.00 32.09 264 LEU A C 1
ATOM 1425 O O . LEU A 1 216 ? 51.956 6.679 44.425 1.00 34.41 264 LEU A O 1
ATOM 1430 N N . ASN A 1 217 ? 50.518 8.409 44.290 1.00 33.81 265 ASN A N 1
ATOM 1431 C CA . ASN A 1 217 ? 51.539 9.445 44.520 1.00 36.55 265 ASN A CA 1
ATOM 1432 C C . ASN A 1 217 ? 52.188 9.253 45.894 1.00 39.38 265 ASN A C 1
ATOM 1433 O O . ASN A 1 217 ? 53.418 9.267 46.003 1.00 40.48 265 ASN A O 1
ATOM 1438 N N . THR A 1 218 ? 51.376 9.034 46.926 1.00 43.34 266 THR A N 1
ATOM 1439 C CA . THR A 1 218 ? 51.873 8.843 48.299 1.00 47.27 266 THR A CA 1
ATOM 1440 C C . THR A 1 218 ? 52.730 7.591 48.465 1.00 51.28 266 THR A C 1
ATOM 1441 O O . THR A 1 218 ? 53.635 7.590 49.288 1.00 53.45 266 THR A O 1
ATOM 1445 N N . GLU A 1 219 ? 52.463 6.544 47.685 1.00 55.84 267 GLU A N 1
ATOM 1446 C CA . GLU A 1 219 ? 53.367 5.381 47.620 1.00 61.33 267 GLU A CA 1
ATOM 1447 C C . GLU A 1 219 ? 54.732 5.662 46.947 1.00 62.58 267 GLU A C 1
ATOM 1448 O O . GLU A 1 219 ? 55.640 4.838 47.053 1.00 63.29 267 GLU A O 1
ATOM 1454 N N . LYS A 1 220 ? 54.857 6.797 46.247 1.00 65.24 268 LYS A N 1
ATOM 1455 C CA . LYS A 1 220 ? 56.126 7.303 45.671 1.00 62.59 268 LYS A CA 1
ATOM 1456 C C . LYS A 1 220 ? 56.659 6.390 44.581 1.00 62.03 268 LYS A C 1
ATOM 1457 O O . LYS A 1 220 ? 56.012 6.225 43.555 1.00 63.60 268 LYS A O 1
ATOM 1463 N N . GLU B 1 40 ? 12.463 -18.176 5.467 1.00 50.64 88 GLU B N 1
ATOM 1464 C CA . GLU B 1 40 ? 11.662 -18.478 6.684 1.00 49.52 88 GLU B CA 1
ATOM 1465 C C . GLU B 1 40 ? 12.216 -17.741 7.904 1.00 44.66 88 GLU B C 1
ATOM 1466 O O . GLU B 1 40 ? 11.524 -16.897 8.469 1.00 46.24 88 GLU B O 1
ATOM 1472 N N . TRP B 1 41 ? 13.460 -18.053 8.287 1.00 38.81 89 TRP B N 1
ATOM 1473 C CA . TRP B 1 41 ? 14.058 -17.592 9.549 1.00 35.47 89 TRP B CA 1
ATOM 1474 C C . TRP B 1 41 ? 13.975 -16.083 9.759 1.00 31.88 89 TRP B C 1
ATOM 1475 O O . TRP B 1 41 ? 13.754 -15.619 10.869 1.00 32.50 89 TRP B O 1
ATOM 1486 N N . SER B 1 42 ? 14.144 -15.308 8.698 1.00 29.25 90 SER B N 1
ATOM 1487 C CA . SER B 1 42 ? 14.155 -13.853 8.852 1.00 27.74 90 SER B CA 1
ATOM 1488 C C . SER B 1 42 ? 12.752 -13.238 8.994 1.00 26.10 90 SER B C 1
ATOM 1489 O O . SER B 1 42 ? 12.639 -12.041 9.195 1.00 24.98 90 SER B O 1
ATOM 1492 N N . LEU B 1 43 ? 11.689 -14.027 8.899 1.00 25.22 91 LEU B N 1
ATOM 1493 C CA . LEU B 1 43 ? 10.323 -13.506 8.994 1.00 27.04 91 LEU B CA 1
ATOM 1494 C C . LEU B 1 43 ? 9.638 -13.867 10.310 1.00 26.59 91 LEU B C 1
ATOM 1495 O O . LEU B 1 43 ? 8.427 -13.639 10.471 1.00 28.44 91 LEU B O 1
ATOM 1500 N N . ILE B 1 44 ? 10.404 -14.404 11.252 1.00 24.91 92 ILE B N 1
ATOM 1501 C CA . ILE B 1 44 ? 9.864 -14.802 12.553 1.00 24.98 92 ILE B CA 1
ATOM 1502 C C . ILE B 1 44 ? 9.195 -13.600 13.219 1.00 25.39 92 ILE B C 1
ATOM 1503 O O . ILE B 1 44 ? 9.722 -12.488 13.182 1.00 24.68 92 ILE B O 1
ATOM 1508 N N . LEU B 1 45 ? 7.997 -13.824 13.755 1.00 24.61 93 LEU B N 1
ATOM 1509 C CA . LEU B 1 45 ? 7.268 -12.832 14.498 1.00 24.96 93 LEU B CA 1
ATOM 1510 C C . LEU B 1 45 ? 7.486 -13.080 15.985 1.00 24.42 93 LEU B C 1
ATOM 1511 O O . LEU B 1 45 ? 7.321 -14.203 16.466 1.00 24.91 93 LEU B O 1
ATOM 1516 N N . VAL B 1 46 ? 7.906 -12.042 16.687 1.00 24.22 94 VAL B N 1
ATOM 1517 C CA . VAL B 1 46 ? 7.968 -12.110 18.146 1.00 26.21 94 VAL B CA 1
ATOM 1518 C C . VAL B 1 46 ? 7.206 -10.959 18.798 1.00 27.55 94 VAL B C 1
ATOM 1519 O O . VAL B 1 46 ? 7.394 -9.799 18.422 1.00 28.60 94 VAL B O 1
ATOM 1523 N N . ASN B 1 47 ? 6.365 -11.351 19.761 1.00 30.56 95 ASN B N 1
ATOM 1524 C CA . ASN B 1 47 ? 5.505 -10.506 20.624 1.00 35.65 95 ASN B CA 1
ATOM 1525 C C . ASN B 1 47 ? 4.907 -11.452 21.701 1.00 34.19 95 ASN B C 1
ATOM 1526 O O . ASN B 1 47 ? 5.311 -12.597 21.781 1.00 35.29 95 ASN B O 1
ATOM 1531 N N . ARG B 1 48 ? 3.907 -11.037 22.482 1.00 38.15 96 ARG B N 1
ATOM 1532 C CA . ARG B 1 48 ? 3.425 -11.887 23.595 1.00 35.70 96 ARG B CA 1
ATOM 1533 C C . ARG B 1 48 ? 2.650 -13.132 23.161 1.00 37.34 96 ARG B C 1
ATOM 1534 O O . ARG B 1 48 ? 2.562 -14.110 23.918 1.00 35.41 96 ARG B O 1
ATOM 1542 N N . GLN B 1 49 ? 2.136 -13.106 21.928 1.00 37.37 97 GLN B N 1
ATOM 1543 C CA . GLN B 1 49 ? 1.460 -14.251 21.331 1.00 39.07 97 GLN B CA 1
ATOM 1544 C C . GLN B 1 49 ? 2.471 -15.257 20.803 1.00 39.29 97 GLN B C 1
ATOM 1545 O O . GLN B 1 49 ? 2.184 -16.467 20.748 1.00 40.64 97 GLN B O 1
ATOM 1551 N N . ASN B 1 50 ? 3.655 -14.759 20.424 1.00 37.14 98 ASN B N 1
ATOM 1552 C CA . ASN B 1 50 ? 4.727 -15.589 19.904 1.00 36.98 98 ASN B CA 1
ATOM 1553 C C . ASN B 1 50 ? 6.010 -15.218 20.621 1.00 34.26 98 ASN B C 1
ATOM 1554 O O . ASN B 1 50 ? 6.818 -14.447 20.096 1.00 30.15 98 ASN B O 1
ATOM 1559 N N . PRO B 1 51 ? 6.182 -15.730 21.855 1.00 31.69 99 PRO B N 1
ATOM 1560 C CA . PRO B 1 51 ? 7.491 -15.569 22.494 1.00 30.59 99 PRO B CA 1
ATOM 1561 C C . PRO B 1 51 ? 8.551 -16.290 21.688 1.00 28.70 99 PRO B C 1
ATOM 1562 O O . PRO B 1 51 ? 8.241 -17.124 20.823 1.00 30.06 99 PRO B O 1
ATOM 1566 N N . ILE B 1 52 ? 9.801 -15.993 21.986 1.00 27.06 100 ILE B N 1
ATOM 1567 C CA . ILE B 1 52 ? 10.896 -16.620 21.270 1.00 28.25 100 ILE B CA 1
ATOM 1568 C C . ILE B 1 52 ? 10.915 -18.112 21.644 1.00 30.59 100 ILE B C 1
ATOM 1569 O O . ILE B 1 52 ? 10.780 -18.434 22.827 1.00 28.77 100 ILE B O 1
ATOM 1574 N N . PRO B 1 53 ? 11.056 -19.018 20.643 1.00 33.93 101 PRO B N 1
ATOM 1575 C CA . PRO B 1 53 ? 11.105 -20.461 20.930 1.00 37.88 101 PRO B CA 1
ATOM 1576 C C . PRO B 1 53 ? 12.164 -20.865 21.953 1.00 42.29 101 PRO B C 1
ATOM 1577 O O . PRO B 1 53 ? 13.231 -20.240 22.029 1.00 41.62 101 PRO B O 1
ATOM 1581 N N . ALA B 1 54 ? 11.854 -21.917 22.715 1.00 48.13 102 ALA B N 1
ATOM 1582 C CA . ALA B 1 54 ? 12.659 -22.390 23.864 1.00 52.91 102 ALA B CA 1
ATOM 1583 C C . ALA B 1 54 ? 14.187 -22.369 23.671 1.00 54.23 102 ALA B C 1
ATOM 1584 O O . ALA B 1 54 ? 14.905 -21.758 24.471 1.00 57.19 102 ALA B O 1
ATOM 1586 N N . GLN B 1 55 ? 14.679 -23.041 22.632 1.00 53.95 103 GLN B N 1
ATOM 1587 C CA . GLN B 1 55 ? 16.104 -22.975 22.281 1.00 56.81 103 GLN B CA 1
ATOM 1588 C C . GLN B 1 55 ? 16.222 -22.411 20.875 1.00 53.14 103 GLN B C 1
ATOM 1589 O O . GLN B 1 55 ? 16.209 -23.146 19.884 1.00 58.58 103 GLN B O 1
ATOM 1595 N N . TYR B 1 56 ? 16.309 -21.086 20.808 1.00 48.39 104 TYR B N 1
ATOM 1596 C CA . TYR B 1 56 ? 16.469 -20.376 19.551 1.00 42.54 104 TYR B CA 1
ATOM 1597 C C . TYR B 1 56 ? 17.958 -20.288 19.254 1.00 42.32 104 TYR B C 1
ATOM 1598 O O . TYR B 1 56 ? 18.757 -19.832 20.088 1.00 37.94 104 TYR B O 1
ATOM 1607 N N . ASP B 1 57 ? 18.339 -20.735 18.065 1.00 42.94 105 ASP B N 1
ATOM 1608 C CA . ASP B 1 57 ? 19.750 -20.787 17.709 1.00 47.58 105 ASP B CA 1
ATOM 1609 C C . ASP B 1 57 ? 20.114 -19.484 17.013 1.00 44.71 105 ASP B C 1
ATOM 1610 O O . ASP B 1 57 ? 19.692 -19.234 15.895 1.00 44.54 105 ASP B O 1
ATOM 1615 N N . VAL B 1 58 ? 20.842 -18.628 17.721 1.00 44.93 106 VAL B N 1
ATOM 1616 C CA . VAL B 1 58 ? 21.448 -17.444 17.112 1.00 44.17 106 VAL B CA 1
ATOM 1617 C C . VAL B 1 58 ? 22.955 -17.661 17.118 1.00 39.72 106 VAL B C 1
ATOM 1618 O O . VAL B 1 58 ? 23.501 -18.149 18.112 1.00 35.09 106 VAL B O 1
ATOM 1622 N N . GLU B 1 59 ? 23.604 -17.364 15.987 1.00 35.93 107 GLU B N 1
ATOM 1623 C CA . GLU B 1 59 ? 25.051 -17.347 15.893 1.00 35.71 107 GLU B CA 1
ATOM 1624 C C . GLU B 1 59 ? 25.414 -15.870 15.878 1.00 30.22 107 GLU B C 1
ATOM 1625 O O . GLU B 1 59 ? 25.122 -15.179 14.895 1.00 28.29 107 GLU B O 1
ATOM 1631 N N . LEU B 1 60 ? 26.017 -15.395 16.963 1.00 26.06 108 LEU B N 1
ATOM 1632 C CA . LEU B 1 60 ? 26.351 -13.973 17.107 1.00 24.52 108 LEU B CA 1
ATOM 1633 C C . LEU B 1 60 ? 27.769 -13.605 16.669 1.00 25.85 108 LEU B C 1
ATOM 1634 O O . LEU B 1 60 ? 28.731 -14.353 16.908 1.00 25.23 108 LEU B O 1
ATOM 1639 N N . GLU B 1 61 ? 27.871 -12.408 16.098 1.00 25.54 109 GLU B N 1
ATOM 1640 C CA . GLU B 1 61 ? 29.123 -11.758 15.719 1.00 27.90 109 GLU B CA 1
ATOM 1641 C C . GLU B 1 61 ? 29.220 -10.464 16.537 1.00 27.23 109 GLU B C 1
ATOM 1642 O O . GLU B 1 61 ? 28.213 -9.783 16.713 1.00 25.98 109 GLU B O 1
ATOM 1648 N N . GLN B 1 62 ? 30.410 -10.118 16.989 1.00 27.00 110 GLN B N 1
ATOM 1649 C CA . GLN B 1 62 ? 30.629 -8.845 17.686 1.00 28.03 110 GLN B CA 1
ATOM 1650 C C . GLN B 1 62 ? 30.997 -7.727 16.715 1.00 27.19 110 GLN B C 1
ATOM 1651 O O . GLN B 1 62 ? 31.860 -7.900 15.860 1.00 28.10 110 GLN B O 1
ATOM 1657 N N . LEU B 1 63 ? 30.322 -6.587 16.822 1.00 24.92 111 LEU B N 1
ATOM 1658 C CA . LEU B 1 63 ? 30.680 -5.377 16.053 1.00 24.53 111 LEU B CA 1
ATOM 1659 C C . LEU B 1 63 ? 31.817 -4.638 16.749 1.00 23.86 111 LEU B C 1
ATOM 1660 O O . LEU B 1 63 ? 32.160 -4.972 17.885 1.00 24.13 111 LEU B O 1
ATOM 1665 N N . SER B 1 64 ? 32.383 -3.618 16.095 1.00 25.01 112 SER B N 1
ATOM 1666 C CA . SER B 1 64 ? 33.551 -2.888 16.654 1.00 25.07 112 SER B CA 1
ATOM 1667 C C . SER B 1 64 ? 33.247 -2.224 17.997 1.00 23.57 112 SER B C 1
ATOM 1668 O O . SER B 1 64 ? 34.142 -2.072 18.830 1.00 23.05 112 SER B O 1
ATOM 1671 N N . ASN B 1 65 ? 31.987 -1.842 18.209 1.00 21.74 113 ASN B N 1
ATOM 1672 C CA . ASN B 1 65 ? 31.570 -1.240 19.486 1.00 20.84 113 ASN B CA 1
ATOM 1673 C C . ASN B 1 65 ? 31.150 -2.258 20.559 1.00 21.09 113 ASN B C 1
ATOM 1674 O O . ASN B 1 65 ? 30.640 -1.866 21.620 1.00 21.44 113 ASN B O 1
ATOM 1679 N N . GLY B 1 66 ? 31.350 -3.555 20.314 1.00 20.76 114 GLY B N 1
ATOM 1680 C CA . GLY B 1 66 ? 30.988 -4.574 21.297 1.00 21.02 114 GLY B CA 1
ATOM 1681 C C . GLY B 1 66 ? 29.544 -5.066 21.257 1.00 20.82 114 GLY B C 1
ATOM 1682 O O . GLY B 1 66 ? 29.226 -6.100 21.874 1.00 20.56 114 GLY B O 1
ATOM 1683 N N . GLU B 1 67 ? 28.666 -4.363 20.550 1.00 21.16 115 GLU B N 1
ATOM 1684 C CA . GLU B 1 67 ? 27.317 -4.877 20.315 1.00 20.85 115 GLU B CA 1
ATOM 1685 C C . GLU B 1 67 ? 27.396 -6.122 19.424 1.00 22.93 115 GLU B C 1
ATOM 1686 O O . GLU B 1 67 ? 28.286 -6.245 18.573 1.00 24.30 115 GLU B O 1
ATOM 1692 N N . ARG B 1 68 ? 26.463 -7.039 19.633 1.00 23.13 116 ARG B N 1
ATOM 1693 C CA . ARG B 1 68 ? 26.410 -8.279 18.851 1.00 23.39 116 ARG B CA 1
ATOM 1694 C C . ARG B 1 68 ? 25.205 -8.310 17.959 1.00 22.55 116 ARG B C 1
ATOM 1695 O O . ARG B 1 68 ? 24.163 -7.750 18.294 1.00 20.95 116 ARG B O 1
ATOM 1703 N N . ILE B 1 69 ? 25.346 -8.992 16.821 1.00 20.13 117 ILE B N 1
ATOM 1704 C CA . ILE B 1 69 ? 24.216 -9.234 15.923 1.00 21.24 117 ILE B CA 1
ATOM 1705 C C . ILE B 1 69 ? 24.309 -10.653 15.407 1.00 21.14 117 ILE B C 1
ATOM 1706 O O . ILE B 1 69 ? 25.360 -11.259 15.488 1.00 23.32 117 ILE B O 1
ATOM 1711 N N . ASP B 1 70 ? 23.202 -11.161 14.891 1.00 21.19 118 ASP B N 1
ATOM 1712 C CA . ASP B 1 70 ? 23.195 -12.443 14.169 1.00 21.97 118 ASP B CA 1
ATOM 1713 C C . ASP B 1 70 ? 24.156 -12.283 12.996 1.00 23.23 118 ASP B C 1
ATOM 1714 O O . ASP B 1 70 ? 24.031 -11.342 12.207 1.00 22.73 118 ASP B O 1
ATOM 1719 N N . ILE B 1 71 ? 25.133 -13.189 12.896 1.00 23.41 119 ILE B N 1
ATOM 1720 C CA . ILE B 1 71 ? 26.101 -13.163 11.782 1.00 25.98 119 ILE B CA 1
ATOM 1721 C C . ILE B 1 71 ? 25.421 -13.078 10.411 1.00 24.72 119 ILE B C 1
ATOM 1722 O O . ILE B 1 71 ? 25.975 -12.476 9.494 1.00 24.81 119 ILE B O 1
ATOM 1727 N N . ARG B 1 72 ? 24.216 -13.651 10.280 1.00 25.48 120 ARG B N 1
ATOM 1728 C CA . ARG B 1 72 ? 23.513 -13.680 9.006 1.00 25.47 120 ARG B CA 1
ATOM 1729 C C . ARG B 1 72 ? 23.070 -12.314 8.511 1.00 25.74 120 ARG B C 1
ATOM 1730 O O . ARG B 1 72 ? 22.915 -12.141 7.303 1.00 28.04 120 ARG B O 1
ATOM 1738 N N . ILE B 1 73 ? 22.870 -11.359 9.420 1.00 23.49 121 ILE B N 1
ATOM 1739 C CA . ILE B 1 73 ? 22.500 -9.991 9.001 1.00 23.16 121 ILE B CA 1
ATOM 1740 C C . ILE B 1 73 ? 23.684 -9.046 8.817 1.00 22.49 121 ILE B C 1
ATOM 1741 O O . ILE B 1 73 ? 23.498 -7.920 8.329 1.00 23.10 121 ILE B O 1
ATOM 1746 N N . SER B 1 74 ? 24.882 -9.493 9.163 1.00 23.05 122 SER B N 1
ATOM 1747 C CA . SER B 1 74 ? 26.092 -8.671 9.156 1.00 24.21 122 SER B CA 1
ATOM 1748 C C . SER B 1 74 ? 26.393 -7.984 7.817 1.00 23.63 122 SER B C 1
ATOM 1749 O O . SER B 1 74 ? 26.613 -6.767 7.795 1.00 23.82 122 SER B O 1
ATOM 1752 N N . PRO B 1 75 ? 26.380 -8.740 6.705 1.00 25.41 123 PRO B N 1
ATOM 1753 C CA . PRO B 1 75 ? 26.657 -8.064 5.417 1.00 25.98 123 PRO B CA 1
ATOM 1754 C C . PRO B 1 75 ? 25.650 -6.979 5.045 1.00 25.04 123 PRO B C 1
ATOM 1755 O O . PRO B 1 75 ? 26.025 -5.961 4.456 1.00 26.93 123 PRO B O 1
ATOM 1759 N N . TYR B 1 76 ? 24.393 -7.192 5.429 1.00 22.68 124 TYR B N 1
ATOM 1760 C CA . TYR B 1 76 ? 23.303 -6.292 5.108 1.00 23.92 124 TYR B CA 1
ATOM 1761 C C . TYR B 1 76 ? 23.434 -5.019 5.945 1.00 22.69 124 TYR B C 1
ATOM 1762 O O . TYR B 1 76 ? 23.242 -3.909 5.440 1.00 22.48 124 TYR B O 1
ATOM 1771 N N . LEU B 1 77 ? 23.741 -5.186 7.228 1.00 23.18 125 LEU B N 1
ATOM 1772 C CA . LEU B 1 77 ? 23.993 -4.032 8.107 1.00 23.44 125 LEU B CA 1
ATOM 1773 C C . LEU B 1 77 ? 25.176 -3.202 7.637 1.00 24.31 125 LEU B C 1
ATOM 1774 O O . LEU B 1 77 ? 25.123 -1.956 7.649 1.00 23.39 125 LEU B O 1
ATOM 1779 N N . GLN B 1 78 ? 26.246 -3.886 7.229 1.00 24.00 126 GLN B N 1
ATOM 1780 C CA . GLN B 1 78 ? 27.450 -3.215 6.713 1.00 26.32 126 GLN B CA 1
ATOM 1781 C C . GLN B 1 78 ? 27.097 -2.397 5.463 1.00 24.93 126 GLN B C 1
ATOM 1782 O O . GLN B 1 78 ? 27.492 -1.212 5.364 1.00 25.01 126 GLN B O 1
ATOM 1788 N N . ASP B 1 79 ? 26.333 -3.005 4.546 1.00 24.76 127 ASP B N 1
ATOM 1789 C CA . ASP B 1 79 ? 25.855 -2.324 3.329 1.00 25.62 127 ASP B CA 1
ATOM 1790 C C . ASP B 1 79 ? 25.039 -1.092 3.681 1.00 26.91 127 ASP B C 1
ATOM 1791 O O . ASP B 1 79 ? 25.266 -0.017 3.114 1.00 27.02 127 ASP B O 1
ATOM 1796 N N . LEU B 1 80 ? 24.097 -1.250 4.617 1.00 25.41 128 LEU B N 1
ATOM 1797 C CA . LEU B 1 80 ? 23.287 -0.120 5.112 1.00 24.69 128 LEU B CA 1
ATOM 1798 C C . LEU B 1 80 ? 24.173 1.011 5.635 1.00 23.68 128 LEU B C 1
ATOM 1799 O O . LEU B 1 80 ? 23.986 2.171 5.234 1.00 22.00 128 LEU B O 1
ATOM 1804 N N . PHE B 1 81 ? 25.131 0.695 6.512 1.00 22.87 129 PHE B N 1
ATOM 1805 C CA . PHE B 1 81 ? 26.022 1.713 7.089 1.00 24.20 129 PHE B CA 1
ATOM 1806 C C . PHE B 1 81 ? 26.919 2.360 6.028 1.00 24.82 129 PHE B C 1
ATOM 1807 O O . PHE B 1 81 ? 27.139 3.571 6.063 1.00 26.32 129 PHE B O 1
ATOM 1815 N N . ASP B 1 82 ? 27.397 1.566 5.082 1.00 24.08 130 ASP B N 1
ATOM 1816 C CA . ASP B 1 82 ? 28.201 2.099 3.974 1.00 28.10 130 ASP B CA 1
ATOM 1817 C C . ASP B 1 82 ? 27.430 3.115 3.143 1.00 25.78 130 ASP B C 1
ATOM 1818 O O . ASP B 1 82 ? 27.977 4.178 2.789 1.00 28.04 130 ASP B O 1
ATOM 1823 N N . ALA B 1 83 ? 26.181 2.782 2.840 1.00 25.35 131 ALA B N 1
ATOM 1824 C CA . ALA B 1 83 ? 25.297 3.626 2.044 1.00 25.11 131 ALA B CA 1
ATOM 1825 C C . ALA B 1 83 ? 24.931 4.922 2.763 1.00 26.44 131 ALA B C 1
ATOM 1826 O O . ALA B 1 83 ? 24.879 5.997 2.152 1.00 27.07 131 ALA B O 1
ATOM 1828 N N . ALA B 1 84 ? 24.643 4.806 4.057 1.00 24.55 132 ALA B N 1
ATOM 1829 C CA . ALA B 1 84 ? 24.406 5.984 4.885 1.00 24.32 132 ALA B CA 1
ATOM 1830 C C . ALA B 1 84 ? 25.597 6.937 4.856 1.00 23.50 132 ALA B C 1
ATOM 1831 O O . ALA B 1 84 ? 25.444 8.121 4.516 1.00 23.93 132 ALA B O 1
ATOM 1833 N N . ARG B 1 85 ? 26.783 6.425 5.162 1.00 24.41 133 ARG B N 1
ATOM 1834 C CA . ARG B 1 85 ? 28.014 7.210 5.197 1.00 25.89 133 ARG B CA 1
ATOM 1835 C C . ARG B 1 85 ? 28.323 7.823 3.831 1.00 25.54 133 ARG B C 1
ATOM 1836 O O . ARG B 1 85 ? 28.795 8.964 3.757 1.00 25.33 133 ARG B O 1
ATOM 1844 N N . ALA B 1 86 ? 28.021 7.078 2.771 1.00 24.80 134 ALA B N 1
ATOM 1845 C CA . ALA B 1 86 ? 28.160 7.612 1.409 1.00 26.23 134 ALA B CA 1
ATOM 1846 C C . ALA B 1 86 ? 27.213 8.800 1.129 1.00 26.94 134 ALA B C 1
ATOM 1847 O O . ALA B 1 86 ? 27.566 9.699 0.326 1.00 25.70 134 ALA B O 1
ATOM 1849 N N . ASP B 1 87 ? 26.047 8.812 1.797 1.00 25.28 135 ASP B N 1
ATOM 1850 C CA . ASP B 1 87 ? 25.106 9.949 1.798 1.00 25.98 135 ASP B CA 1
ATOM 1851 C C . ASP B 1 87 ? 25.423 11.031 2.846 1.00 24.08 135 ASP B C 1
ATOM 1852 O O . ASP B 1 87 ? 24.629 11.930 3.041 1.00 25.53 135 ASP B O 1
ATOM 1857 N N . GLY B 1 88 ? 26.598 10.981 3.445 1.00 24.50 136 GLY B N 1
ATOM 1858 C CA . GLY B 1 88 ? 26.985 11.886 4.546 1.00 27.42 136 GLY B CA 1
ATOM 1859 C C . GLY B 1 88 ? 26.147 11.732 5.807 1.00 26.14 136 GLY B C 1
ATOM 1860 O O . GLY B 1 88 ? 25.982 12.704 6.558 1.00 26.06 136 GLY B O 1
ATOM 1861 N N . VAL B 1 89 ? 25.618 10.529 6.039 1.00 25.88 137 VAL B N 1
ATOM 1862 C CA . VAL B 1 89 ? 24.802 10.244 7.226 1.00 24.70 137 VAL B CA 1
ATOM 1863 C C . VAL B 1 89 ? 25.572 9.231 8.080 1.00 24.99 137 VAL B C 1
ATOM 1864 O O . VAL B 1 89 ? 26.028 8.198 7.564 1.00 22.85 137 VAL B O 1
ATOM 1868 N N . TYR B 1 90 ? 25.723 9.536 9.378 1.00 24.63 138 TYR B N 1
ATOM 1869 C CA . TYR B 1 90 ? 26.696 8.843 10.236 1.00 25.42 138 TYR B CA 1
ATOM 1870 C C . TYR B 1 90 ? 25.998 8.171 11.419 1.00 25.41 138 TYR B C 1
ATOM 1871 O O . TYR B 1 90 ? 25.847 8.776 12.471 1.00 26.08 138 TYR B O 1
ATOM 1880 N N . PRO B 1 91 ? 25.554 6.913 11.226 1.00 24.12 139 PRO B N 1
ATOM 1881 C CA . PRO B 1 91 ? 24.870 6.183 12.288 1.00 22.87 139 PRO B CA 1
ATOM 1882 C C . PRO B 1 91 ? 25.812 5.340 13.170 1.00 23.76 139 PRO B C 1
ATOM 1883 O O . PRO B 1 91 ? 26.986 5.112 12.850 1.00 24.60 139 PRO B O 1
ATOM 1887 N N . ILE B 1 92 ? 25.259 4.923 14.302 1.00 22.40 140 ILE B N 1
ATOM 1888 C CA . ILE B 1 92 ? 25.901 3.971 15.204 1.00 22.37 140 ILE B CA 1
ATOM 1889 C C . ILE B 1 92 ? 24.872 2.920 15.605 1.00 20.57 140 ILE B C 1
ATOM 1890 O O . ILE B 1 92 ? 23.681 3.169 15.565 1.00 21.05 140 ILE B O 1
ATOM 1895 N N . VAL B 1 93 ? 25.357 1.736 15.979 1.00 20.97 141 VAL B N 1
ATOM 1896 C CA . VAL B 1 93 ? 24.523 0.695 16.552 1.00 21.48 141 VAL B CA 1
ATOM 1897 C C . VAL B 1 93 ? 24.480 0.904 18.056 1.00 21.64 141 VAL B C 1
ATOM 1898 O O . VAL B 1 93 ? 25.443 0.577 18.773 1.00 22.77 141 VAL B O 1
ATOM 1902 N N . ALA B 1 94 ? 23.384 1.491 18.529 1.00 20.93 142 ALA B N 1
ATOM 1903 C CA . ALA B 1 94 ? 23.234 1.774 19.950 1.00 20.87 142 ALA B CA 1
ATOM 1904 C C . ALA B 1 94 ? 22.968 0.502 20.724 1.00 21.80 142 ALA B C 1
ATOM 1905 O O . ALA B 1 94 ? 23.480 0.337 21.836 1.00 23.02 142 ALA B O 1
ATOM 1907 N N . SER B 1 95 ? 22.203 -0.400 20.128 1.00 19.67 143 SER B N 1
ATOM 1908 C CA . SER B 1 95 ? 21.842 -1.639 20.786 1.00 20.32 143 SER B CA 1
ATOM 1909 C C . SER B 1 95 ? 21.584 -2.706 19.764 1.00 20.23 143 SER B C 1
ATOM 1910 O O . SER B 1 95 ? 20.771 -2.500 18.873 1.00 20.43 143 SER B O 1
ATOM 1913 N N . GLY B 1 96 ? 22.231 -3.867 19.916 1.00 19.49 144 GLY B N 1
ATOM 1914 C CA . GLY B 1 96 ? 21.969 -5.013 19.055 1.00 19.20 144 GLY B CA 1
ATOM 1915 C C . GLY B 1 96 ? 21.354 -6.143 19.865 1.00 19.01 144 GLY B C 1
ATOM 1916 O O . GLY B 1 96 ? 20.251 -5.994 20.454 1.00 20.03 144 GLY B O 1
ATOM 1917 N N . TYR B 1 97 ? 22.044 -7.282 19.897 1.00 18.79 145 TYR B N 1
ATOM 1918 C CA . TYR B 1 97 ? 21.592 -8.416 20.690 1.00 19.12 145 TYR B CA 1
ATOM 1919 C C . TYR B 1 97 ? 21.547 -8.098 22.191 1.00 17.73 145 TYR B C 1
ATOM 1920 O O . TYR B 1 97 ? 22.406 -7.375 22.741 1.00 18.94 145 TYR B O 1
ATOM 1929 N N . ARG B 1 98 ? 20.497 -8.601 22.838 1.00 18.18 146 ARG B N 1
ATOM 1930 C CA . ARG B 1 98 ? 20.394 -8.526 24.294 1.00 18.96 146 ARG B CA 1
ATOM 1931 C C . ARG B 1 98 ? 20.101 -9.909 24.875 1.00 18.46 146 A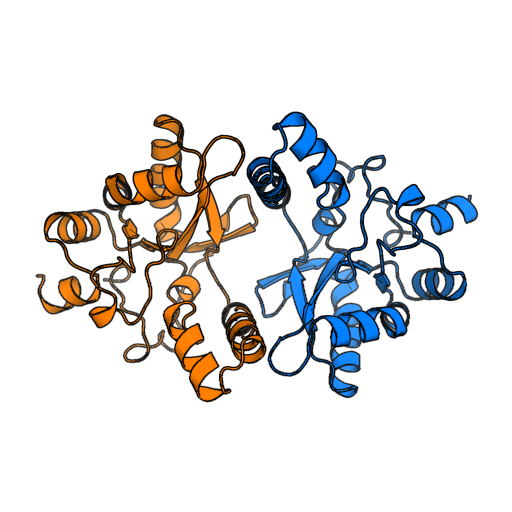RG B C 1
ATOM 1932 O O . ARG B 1 98 ? 19.263 -10.630 24.365 1.00 18.73 146 ARG B O 1
ATOM 1940 N N . THR B 1 99 ? 20.773 -10.217 25.972 1.00 17.57 147 THR B N 1
ATOM 1941 C CA . THR B 1 99 ? 20.443 -11.410 26.763 1.00 17.99 147 THR B CA 1
ATOM 1942 C C . THR B 1 99 ? 19.124 -11.168 27.506 1.00 17.48 147 THR B C 1
ATOM 1943 O O . THR B 1 99 ? 18.647 -10.028 27.632 1.00 17.72 147 THR B O 1
ATOM 1947 N N . THR B 1 100 ? 18.545 -12.256 27.999 1.00 17.89 148 THR B N 1
ATOM 1948 C CA . THR B 1 100 ? 17.328 -12.192 28.821 1.00 18.86 148 THR B CA 1
ATOM 1949 C C . THR B 1 100 ? 17.478 -11.181 29.946 1.00 17.81 148 THR B C 1
ATOM 1950 O O . THR B 1 100 ? 16.600 -10.332 30.163 1.00 18.42 148 THR B O 1
ATOM 1954 N N . GLU B 1 101 ? 18.607 -11.250 30.657 1.00 18.36 149 GLU B N 1
ATOM 1955 C CA . GLU B 1 101 ? 18.804 -10.375 31.817 1.00 18.37 149 GLU B CA 1
ATOM 1956 C C . GLU B 1 101 ? 18.971 -8.932 31.392 1.00 18.43 149 GLU B C 1
ATOM 1957 O O . GLU B 1 101 ? 18.527 -8.059 32.101 1.00 17.88 149 GLU B O 1
ATOM 1963 N N . LYS B 1 102 ? 19.672 -8.677 30.295 1.00 18.37 150 LYS B N 1
ATOM 1964 C CA . LYS B 1 102 ? 19.787 -7.283 29.794 1.00 18.63 150 LYS B CA 1
ATOM 1965 C C . LYS B 1 102 ? 18.401 -6.710 29.485 1.00 18.59 150 LYS B C 1
ATOM 1966 O O . LYS B 1 102 ? 18.092 -5.565 29.843 1.00 19.53 150 LYS B O 1
ATOM 1972 N N . GLN B 1 103 ? 17.578 -7.510 28.814 1.00 18.35 151 GLN B N 1
ATOM 1973 C CA . GLN B 1 103 ? 16.223 -7.061 28.471 1.00 18.50 151 GLN B CA 1
ATOM 1974 C C . GLN B 1 103 ? 15.419 -6.755 29.738 1.00 18.59 151 GLN B C 1
ATOM 1975 O O . GLN B 1 103 ? 14.720 -5.735 29.818 1.00 18.85 151 GLN B O 1
ATOM 1981 N N . GLN B 1 104 ? 15.560 -7.622 30.735 1.00 18.70 152 GLN B N 1
ATOM 1982 C CA . GLN B 1 104 ? 14.929 -7.429 32.029 1.00 19.38 152 GLN B CA 1
ATOM 1983 C C . GLN B 1 104 ? 15.357 -6.115 32.678 1.00 17.89 152 GLN B C 1
ATOM 1984 O O . GLN B 1 104 ? 14.546 -5.404 33.246 1.00 19.76 152 GLN B O 1
ATOM 1990 N N . GLU B 1 105 ? 16.652 -5.829 32.629 1.00 18.22 153 GLU B N 1
ATOM 1991 C CA . GLU B 1 105 ? 17.182 -4.633 33.255 1.00 18.67 153 GLU B CA 1
ATOM 1992 C C . GLU B 1 105 ? 16.667 -3.370 32.571 1.00 19.40 153 GLU B C 1
ATOM 1993 O O . GLU B 1 105 ? 16.352 -2.389 33.242 1.00 21.47 153 GLU B O 1
ATOM 1999 N N . ILE B 1 106 ? 16.607 -3.413 31.265 1.00 18.92 154 ILE B N 1
ATOM 2000 C CA . ILE B 1 106 ? 16.111 -2.292 30.496 1.00 20.92 154 ILE B CA 1
ATOM 2001 C C . ILE B 1 106 ? 14.641 -2.048 30.793 1.00 22.14 154 ILE B C 1
ATOM 2002 O O . ILE B 1 106 ? 14.238 -0.939 30.955 1.00 22.48 154 ILE B O 1
ATOM 2015 N N . ASP B 1 108 ? 12.985 -3.009 33.533 1.00 22.96 156 ASP B N 1
ATOM 2016 C CA . ASP B 1 108 ? 12.867 -2.570 34.923 1.00 22.77 156 ASP B CA 1
ATOM 2017 C C . ASP B 1 108 ? 13.212 -1.084 35.098 1.00 21.70 156 ASP B C 1
ATOM 2018 O O . ASP B 1 108 ? 12.558 -0.408 35.886 1.00 22.30 156 ASP B O 1
ATOM 2023 N N . GLU B 1 109 ? 14.221 -0.581 34.380 1.00 23.39 157 GLU B N 1
ATOM 2024 C CA . GLU B 1 109 ? 14.568 0.836 34.496 1.00 26.98 157 GLU B CA 1
ATOM 2025 C C . GLU B 1 109 ? 13.439 1.689 33.956 1.00 25.07 157 GLU B C 1
ATOM 2026 O O . GLU B 1 109 ? 13.129 2.730 34.547 1.00 24.42 157 GLU B O 1
ATOM 2032 N N . LYS B 1 110 ? 12.831 1.251 32.858 1.00 23.31 158 LYS B N 1
ATOM 2033 C CA . LYS B 1 110 ? 11.748 2.012 32.254 1.00 22.48 158 LYS B CA 1
ATOM 2034 C C . LYS B 1 110 ? 10.534 1.979 33.200 1.00 20.71 158 LYS B C 1
ATOM 2035 O O . LYS B 1 110 ? 9.961 3.017 33.446 1.00 19.17 158 LYS B O 1
ATOM 2041 N N . VAL B 1 111 ? 10.208 0.812 33.778 1.00 18.97 159 VAL B N 1
ATOM 2042 C CA . VAL B 1 111 ? 9.156 0.705 34.789 1.00 19.23 159 VAL B CA 1
ATOM 2043 C C . VAL B 1 111 ? 9.401 1.655 35.958 1.00 20.70 159 VAL B C 1
ATOM 2044 O O . VAL B 1 111 ? 8.488 2.331 36.418 1.00 19.07 159 VAL B O 1
ATOM 2048 N N . ALA B 1 112 ? 10.639 1.705 36.436 1.00 21.19 160 ALA B N 1
ATOM 2049 C CA . ALA B 1 112 ? 10.974 2.592 37.557 1.00 21.86 160 ALA B CA 1
ATOM 2050 C C . ALA B 1 112 ? 10.767 4.068 37.206 1.00 20.79 160 ALA B C 1
ATOM 2051 O O . ALA B 1 112 ? 10.356 4.849 38.073 1.00 22.48 160 ALA B O 1
ATOM 2053 N N . GLU B 1 113 ? 11.065 4.450 35.966 1.00 22.20 161 GLU B N 1
ATOM 2054 C CA . GLU B 1 113 ? 10.910 5.846 35.524 1.00 21.82 161 GLU B CA 1
ATOM 2055 C C . GLU B 1 113 ? 9.427 6.241 35.622 1.00 21.73 161 GLU B C 1
ATOM 2056 O O . GLU B 1 113 ? 9.101 7.362 36.045 1.00 22.94 161 GLU B O 1
ATOM 2062 N N . TYR B 1 114 ? 8.548 5.309 35.247 1.00 21.37 162 TYR B N 1
ATOM 2063 C CA . TYR B 1 114 ? 7.114 5.567 35.336 1.00 20.29 162 TYR B CA 1
ATOM 2064 C C . TYR B 1 114 ? 6.605 5.567 36.773 1.00 20.89 162 TYR B C 1
ATOM 2065 O O . TYR B 1 114 ? 5.778 6.402 37.128 1.00 21.18 162 TYR B O 1
ATOM 2074 N N . LYS B 1 115 ? 7.074 4.635 37.603 1.00 21.13 163 LYS B N 1
ATOM 2075 C CA . LYS B 1 115 ? 6.706 4.640 39.017 1.00 22.66 163 LYS B CA 1
ATOM 2076 C C . LYS B 1 115 ? 7.105 5.948 39.709 1.00 23.18 163 LYS B C 1
ATOM 2077 O O . LYS B 1 115 ? 6.342 6.445 40.547 1.00 25.47 163 LYS B O 1
ATOM 2083 N N . ALA B 1 116 ? 8.246 6.516 39.322 1.00 23.20 164 ALA B N 1
ATOM 2084 C CA . ALA B 1 116 ? 8.724 7.806 39.852 1.00 24.88 164 ALA B CA 1
ATOM 2085 C C . ALA B 1 116 ? 7.865 8.984 39.379 1.00 25.23 164 ALA B C 1
ATOM 2086 O O . ALA B 1 116 ? 7.941 10.067 39.954 1.00 27.16 164 ALA B O 1
ATOM 2088 N N . LYS B 1 117 ? 7.072 8.774 38.330 1.00 23.72 165 LYS B N 1
ATOM 2089 C CA . LYS B 1 117 ? 6.140 9.774 37.808 1.00 24.73 165 LYS B CA 1
ATOM 2090 C C . LYS B 1 117 ? 4.673 9.477 38.208 1.00 22.54 165 LYS B C 1
ATOM 2091 O O . LYS B 1 117 ? 3.748 9.866 37.497 1.00 22.31 165 LYS B O 1
ATOM 2097 N N . GLY B 1 118 ? 4.476 8.772 39.331 1.00 23.37 166 GLY B N 1
ATOM 2098 C CA . GLY B 1 118 ? 3.165 8.600 39.934 1.00 23.10 166 GLY B CA 1
ATOM 2099 C C . GLY B 1 118 ? 2.266 7.515 39.374 1.00 22.10 166 GLY B C 1
ATOM 2100 O O . GLY B 1 118 ? 1.091 7.433 39.750 1.00 23.03 166 GLY B O 1
ATOM 2101 N N . TYR B 1 119 ? 2.788 6.705 38.463 1.00 20.84 167 TYR B N 1
ATOM 2102 C CA . TYR B 1 119 ? 2.035 5.564 37.937 1.00 18.97 167 TYR B CA 1
ATOM 2103 C C . TYR B 1 119 ? 2.074 4.416 38.942 1.00 20.23 167 TYR B C 1
ATOM 2104 O O . TYR B 1 119 ? 3.090 4.206 39.601 1.00 20.73 167 TYR B O 1
ATOM 2113 N N . THR B 1 120 ? 0.973 3.688 39.063 1.00 20.31 168 THR B N 1
ATOM 2114 C CA . THR B 1 120 ? 0.944 2.462 39.855 1.00 21.38 168 THR B CA 1
ATOM 2115 C C . THR B 1 120 ? 1.861 1.416 39.210 1.00 21.03 168 THR B C 1
ATOM 2116 O O . THR B 1 120 ? 2.242 1.548 38.038 1.00 20.65 168 THR B O 1
ATOM 2120 N N . SER B 1 121 ? 2.200 0.368 39.959 1.00 21.06 169 SER B N 1
ATOM 2121 C CA . SER B 1 121 ? 3.039 -0.701 39.421 1.00 22.33 169 SER B CA 1
ATOM 2122 C C . SER B 1 121 ? 2.471 -1.241 38.108 1.00 20.41 169 SER B C 1
ATOM 2123 O O . SER B 1 121 ? 3.169 -1.299 37.098 1.00 20.47 169 SER B O 1
ATOM 2126 N N . ALA B 1 122 ? 1.196 -1.602 38.115 1.00 21.92 170 ALA B N 1
ATOM 2127 C CA . ALA B 1 122 ? 0.585 -2.155 36.910 1.00 21.09 170 ALA B CA 1
ATOM 2128 C C . ALA B 1 122 ? 0.634 -1.174 35.722 1.00 20.24 170 ALA B C 1
ATOM 2129 O O . ALA B 1 122 ? 0.886 -1.572 34.578 1.00 19.75 170 ALA B O 1
ATOM 2131 N N . GLN B 1 123 ? 0.343 0.102 35.986 1.00 18.52 171 GLN B N 1
ATOM 2132 C CA . GLN B 1 123 ? 0.306 1.109 34.914 1.00 19.36 171 GLN B CA 1
ATOM 2133 C C . GLN B 1 123 ? 1.688 1.350 34.366 1.00 18.19 171 GLN B C 1
ATOM 2134 O O . GLN B 1 123 ? 1.889 1.527 33.162 1.00 18.86 171 GLN B O 1
ATOM 2140 N N . ALA B 1 124 ? 2.652 1.408 35.280 1.00 17.89 172 ALA B N 1
ATOM 2141 C CA . ALA B 1 124 ? 4.049 1.595 34.886 1.00 19.25 172 ALA B CA 1
ATOM 2142 C C . ALA B 1 124 ? 4.562 0.474 33.989 1.00 19.90 172 ALA B C 1
ATOM 2143 O O . ALA B 1 124 ? 5.287 0.718 33.014 1.00 20.38 172 ALA B O 1
ATOM 2145 N N . LYS B 1 125 ? 4.200 -0.750 34.340 1.00 20.16 173 LYS B N 1
ATOM 2146 C CA . LYS B 1 125 ? 4.560 -1.921 33.532 1.00 21.09 173 LYS B CA 1
ATOM 2147 C C . LYS B 1 125 ? 3.900 -1.905 32.150 1.00 22.15 173 LYS B C 1
ATOM 2148 O O . LYS B 1 125 ? 4.550 -2.220 31.124 1.00 22.30 173 LYS B O 1
ATOM 2154 N N . ALA B 1 126 ? 2.627 -1.513 32.127 1.00 21.16 174 ALA B N 1
ATOM 2155 C CA . ALA B 1 126 ? 1.897 -1.374 30.868 1.00 23.42 174 ALA B CA 1
ATOM 2156 C C . ALA B 1 126 ? 2.494 -0.282 29.992 1.00 24.99 174 ALA B C 1
ATOM 2157 O O . ALA B 1 126 ? 2.682 -0.501 28.789 1.00 25.84 174 ALA B O 1
ATOM 2159 N N . GLU B 1 127 ? 2.821 0.872 30.575 1.00 23.20 175 GLU B N 1
ATOM 2160 C CA . GLU B 1 127 ? 3.426 1.956 29.811 1.00 26.38 175 GLU B CA 1
ATOM 2161 C C . GLU B 1 127 ? 4.825 1.566 29.320 1.00 24.91 175 GLU B C 1
ATOM 2162 O O . GLU B 1 127 ? 5.168 1.778 28.154 1.00 23.39 175 GLU B O 1
ATOM 2168 N N . ALA B 1 128 ? 5.631 0.993 30.214 1.00 22.32 176 ALA B N 1
ATOM 2169 C CA . ALA B 1 128 ? 6.973 0.525 29.833 1.00 23.76 176 ALA B CA 1
ATOM 2170 C C . ALA B 1 128 ? 6.934 -0.434 28.644 1.00 24.20 176 ALA B C 1
ATOM 2171 O O . ALA B 1 128 ? 7.767 -0.329 27.750 1.00 24.86 176 ALA B O 1
ATOM 2173 N N . GLU B 1 129 ? 5.935 -1.317 28.632 1.00 25.77 177 GLU B N 1
ATOM 2174 C CA . GLU B 1 129 ? 5.729 -2.368 27.620 1.00 28.85 177 GLU B CA 1
ATOM 2175 C C . GLU B 1 129 ? 5.469 -1.787 26.219 1.00 29.46 177 GLU B C 1
ATOM 2176 O O . GLU B 1 129 ? 5.731 -2.472 25.225 1.00 31.29 177 GLU B O 1
ATOM 2182 N N . THR B 1 130 ? 4.974 -0.546 26.130 1.00 28.28 178 THR B N 1
ATOM 2183 C CA . THR B 1 130 ? 4.845 0.139 24.830 1.00 28.66 178 THR B CA 1
ATOM 2184 C C . THR B 1 130 ? 6.201 0.628 24.245 1.00 29.23 178 THR B C 1
ATOM 2185 O O . THR B 1 130 ? 6.223 1.139 23.126 1.00 30.31 178 THR B O 1
ATOM 2189 N N . TRP B 1 131 ? 7.286 0.547 25.032 1.00 26.72 179 TRP B N 1
ATOM 2190 C CA . TRP B 1 131 ? 8.641 0.930 24.627 1.00 26.40 179 TRP B CA 1
ATOM 2191 C C . TRP B 1 131 ? 9.650 -0.217 24.655 1.00 25.77 179 TRP B C 1
ATOM 2192 O O . TRP B 1 131 ? 10.513 -0.318 23.767 1.00 26.45 179 TRP B O 1
ATOM 2203 N N . VAL B 1 132 ? 9.568 -1.065 25.679 1.00 25.63 180 VAL B N 1
ATOM 2204 C CA . VAL B 1 132 ? 10.539 -2.124 25.901 1.00 25.38 180 VAL B CA 1
ATOM 2205 C C . VAL B 1 132 ? 9.748 -3.403 26.036 1.00 26.35 180 VAL B C 1
ATOM 2206 O O . VAL B 1 132 ? 8.843 -3.477 26.876 1.00 29.47 180 VAL B O 1
ATOM 2210 N N . ALA B 1 133 ? 10.077 -4.400 25.222 1.00 24.75 181 ALA B N 1
ATOM 2211 C CA . ALA B 1 133 ? 9.371 -5.680 25.232 1.00 25.48 181 ALA B CA 1
ATOM 2212 C C . ALA B 1 133 ? 9.730 -6.485 26.487 1.00 25.77 181 ALA B C 1
ATOM 2213 O O . ALA B 1 133 ? 10.838 -6.381 26.991 1.00 26.02 181 ALA B O 1
ATOM 2215 N N . VAL B 1 134 ? 8.786 -7.268 27.018 1.00 27.31 182 VAL B N 1
ATOM 2216 C CA . VAL B 1 134 ? 9.092 -8.146 28.155 1.00 27.66 182 VAL B CA 1
ATOM 2217 C C . VAL B 1 134 ? 10.092 -9.195 27.702 1.00 24.96 182 VAL B C 1
ATOM 2218 O O . VAL B 1 134 ? 10.031 -9.614 26.536 1.00 24.44 182 VAL B O 1
ATOM 2222 N N . PRO B 1 135 ? 11.015 -9.605 28.585 1.00 24.07 183 PRO B N 1
ATOM 2223 C CA . PRO B 1 135 ? 11.943 -10.659 28.180 1.00 23.65 183 PRO B CA 1
ATOM 2224 C C . PRO B 1 135 ? 11.263 -11.917 27.648 1.00 22.97 183 PRO B C 1
ATOM 2225 O O . PRO B 1 135 ? 10.253 -12.364 28.177 1.00 23.88 183 PRO B O 1
ATOM 2229 N N . GLY B 1 136 ? 11.830 -12.439 26.564 1.00 22.89 184 GLY B N 1
ATOM 2230 C CA . GLY B 1 136 ? 11.277 -13.522 25.821 1.00 22.86 184 GLY B CA 1
ATOM 2231 C C . GLY B 1 136 ? 10.460 -13.039 24.634 1.00 22.45 184 GLY B C 1
ATOM 2232 O O . GLY B 1 136 ? 10.075 -13.862 23.826 1.00 24.28 184 GLY B O 1
ATOM 2233 N N . THR B 1 137 ? 10.212 -11.728 24.517 1.00 21.41 185 THR B N 1
ATOM 2234 C CA . THR B 1 137 ? 9.390 -11.192 23.410 1.00 22.68 185 THR B CA 1
ATOM 2235 C C . THR B 1 137 ? 10.039 -10.031 22.656 1.00 24.60 185 THR B C 1
ATOM 2236 O O . THR B 1 137 ? 9.379 -9.377 21.835 1.00 25.03 185 THR B O 1
ATOM 2240 N N . SER B 1 138 ? 11.319 -9.758 22.911 1.00 20.57 186 SER B N 1
ATOM 2241 C CA . SER B 1 138 ? 11.986 -8.663 22.250 1.00 20.25 186 SER B CA 1
ATOM 2242 C C . SER B 1 138 ? 12.680 -9.155 21.012 1.00 20.32 186 SER B C 1
ATOM 2243 O O . SER B 1 138 ? 13.361 -10.172 21.054 1.00 20.23 186 SER B O 1
ATOM 2246 N N . GLU B 1 139 ? 12.589 -8.392 19.926 1.00 20.46 187 GLU B N 1
ATOM 2247 C CA . GLU B 1 139 ? 13.388 -8.688 18.739 1.00 19.75 187 GLU B CA 1
ATOM 2248 C C . GLU B 1 139 ? 14.885 -8.591 18.998 1.00 18.84 187 GLU B C 1
ATOM 2249 O O . GLU B 1 139 ? 15.665 -9.229 18.308 1.00 20.17 187 GLU B O 1
ATOM 2255 N N . HIS B 1 140 ? 15.283 -7.829 20.010 1.00 18.80 188 HIS B N 1
ATOM 2256 C CA . HIS B 1 140 ? 16.699 -7.728 20.349 1.00 19.61 188 HIS B CA 1
ATOM 2257 C C . HIS B 1 140 ? 17.269 -9.088 20.777 1.00 19.86 188 HIS B C 1
ATOM 2258 O O . HIS B 1 140 ? 18.443 -9.354 20.547 1.00 20.00 188 HIS B O 1
ATOM 2265 N N . GLN B 1 141 ? 16.438 -9.942 21.355 1.00 19.90 189 GLN B N 1
ATOM 2266 C CA . GLN B 1 141 ? 16.887 -11.280 21.773 1.00 20.46 189 GLN B CA 1
ATOM 2267 C C . GLN B 1 141 ? 17.044 -12.265 20.604 1.00 21.50 189 GLN B C 1
ATOM 2268 O O . GLN B 1 141 ? 17.555 -13.370 20.787 1.00 21.50 189 GLN B O 1
ATOM 2274 N N . LEU B 1 142 ? 16.578 -11.887 19.410 1.00 20.14 190 LEU B N 1
ATOM 2275 C CA . LEU B 1 142 ? 16.839 -12.662 18.202 1.00 21.83 190 LEU B CA 1
ATOM 2276 C C . LEU B 1 142 ? 18.198 -12.371 17.572 1.00 19.86 190 LEU B C 1
ATOM 2277 O O . LEU B 1 142 ? 18.680 -13.168 16.767 1.00 20.99 190 LEU B O 1
ATOM 2282 N N . GLY B 1 143 ? 18.768 -11.195 17.822 1.00 19.01 191 GLY B N 1
ATOM 2283 C CA . GLY B 1 143 ? 19.959 -10.757 17.091 1.00 20.28 191 GLY B CA 1
ATOM 2284 C C . GLY B 1 143 ? 19.606 -10.180 15.715 1.00 20.35 191 GLY B C 1
ATOM 2285 O O . GLY B 1 143 ? 20.508 -9.873 14.946 1.00 21.86 191 GLY B O 1
ATOM 2286 N N . LEU B 1 144 ? 18.311 -9.988 15.446 1.00 21.01 192 LEU B N 1
ATOM 2287 C CA . LEU B 1 144 ? 17.813 -9.464 14.162 1.00 22.33 192 LEU B CA 1
ATOM 2288 C C . LEU B 1 144 ? 17.386 -8.008 14.207 1.00 22.01 192 LEU B C 1
ATOM 2289 O O . LEU B 1 144 ? 16.895 -7.473 13.194 1.00 22.99 192 LEU B O 1
ATOM 2294 N N . ALA B 1 145 ? 17.492 -7.379 15.376 1.00 21.57 193 ALA B N 1
ATOM 2295 C CA . ALA B 1 145 ? 17.076 -5.992 15.544 1.00 21.08 193 ALA B CA 1
ATOM 2296 C C . ALA B 1 145 ? 18.235 -5.149 16.049 1.00 20.57 193 ALA B C 1
ATOM 2297 O O . ALA B 1 145 ? 19.067 -5.594 16.846 1.00 21.19 193 ALA B O 1
ATOM 2299 N N . VAL B 1 146 ? 18.303 -3.926 15.539 1.00 19.06 194 VAL B N 1
ATOM 2300 C CA . VAL B 1 146 ? 19.284 -2.965 15.957 1.00 19.35 194 VAL B CA 1
ATOM 2301 C C . VAL B 1 146 ? 18.601 -1.644 16.208 1.00 19.87 194 VAL B C 1
ATOM 2302 O O . VAL B 1 146 ? 17.719 -1.241 15.442 1.00 19.62 194 VAL B O 1
ATOM 2306 N N . ASP B 1 147 ? 18.971 -1.014 17.322 1.00 18.89 195 ASP B N 1
ATOM 2307 C CA . ASP B 1 147 ? 18.657 0.386 17.550 1.00 19.88 195 ASP B CA 1
ATOM 2308 C C . ASP B 1 147 ? 19.772 1.200 16.953 1.00 19.96 195 ASP B C 1
ATOM 2309 O O . ASP B 1 147 ? 20.922 1.108 17.390 1.00 19.97 195 ASP B O 1
ATOM 2314 N N . ILE B 1 148 ? 19.426 2.011 15.951 1.00 20.11 196 ILE B N 1
ATOM 2315 C CA . ILE B 1 148 ? 20.393 2.816 15.238 1.00 21.07 196 ILE B CA 1
ATOM 2316 C C . ILE B 1 148 ? 20.193 4.276 15.648 1.00 22.61 196 ILE B C 1
ATOM 2317 O O . ILE B 1 148 ? 19.076 4.786 15.577 1.00 25.64 196 ILE B O 1
ATOM 2322 N N . ASN B 1 149 ? 21.261 4.903 16.110 1.00 22.41 197 ASN B N 1
ATOM 2323 C CA . ASN B 1 149 ? 21.241 6.321 16.512 1.00 23.68 197 ASN B CA 1
ATOM 2324 C C . ASN B 1 149 ? 22.232 7.090 15.638 1.00 23.07 197 ASN B C 1
ATOM 2325 O O . ASN B 1 149 ? 23.003 6.510 14.857 1.00 21.53 197 ASN B O 1
ATOM 2330 N N . ALA B 1 150 ? 22.211 8.412 15.768 1.00 24.23 198 ALA B N 1
ATOM 2331 C CA . ALA B 1 150 ? 23.238 9.255 15.143 1.00 25.40 198 ALA B CA 1
ATOM 2332 C C . ALA B 1 150 ? 24.536 9.222 15.943 1.00 27.52 198 ALA B C 1
ATOM 2333 O O . ALA B 1 150 ? 24.515 9.015 17.174 1.00 26.84 198 ALA B O 1
ATOM 2335 N N . ASP B 1 151 ? 25.666 9.437 15.262 1.00 27.43 199 ASP B N 1
ATOM 2336 C CA . ASP B 1 151 ? 26.943 9.504 15.944 1.00 28.21 199 ASP B CA 1
ATOM 2337 C C . ASP B 1 151 ? 27.076 10.751 16.858 1.00 29.27 199 ASP B C 1
ATOM 2338 O O . ASP B 1 151 ? 27.915 10.763 17.736 1.00 31.99 199 ASP B O 1
ATOM 2343 N N . GLY B 1 152 ? 26.235 11.765 16.649 1.00 31.53 200 GLY B N 1
ATOM 2344 C CA . GLY B 1 152 ? 26.191 12.956 17.509 1.00 33.49 200 GLY B CA 1
ATOM 2345 C C . GLY B 1 152 ? 27.165 14.071 17.151 1.00 34.02 200 GLY B C 1
ATOM 2346 O O . GLY B 1 152 ? 27.035 15.188 17.662 1.00 36.20 200 GLY B O 1
ATOM 2347 N N . ILE B 1 153 ? 28.157 13.762 16.317 1.00 36.14 201 ILE B N 1
ATOM 2348 C CA . ILE B 1 153 ? 29.172 14.709 15.876 1.00 36.71 201 ILE B CA 1
ATOM 2349 C C . ILE B 1 153 ? 28.870 15.160 14.455 1.00 34.52 201 ILE B C 1
ATOM 2350 O O . ILE B 1 153 ? 28.779 16.354 14.204 1.00 35.03 201 ILE B O 1
ATOM 2355 N N . HIS B 1 154 ? 28.720 14.206 13.537 1.00 34.49 202 HIS B N 1
ATOM 2356 C CA . HIS B 1 154 ? 28.511 14.497 12.110 1.00 36.01 202 HIS B CA 1
ATOM 2357 C C . HIS B 1 154 ? 27.056 14.520 11.677 1.00 35.07 202 HIS B C 1
ATOM 2358 O O . HIS B 1 154 ? 26.728 15.167 10.684 1.00 36.79 202 HIS B O 1
ATOM 2365 N N . SER B 1 155 ? 26.191 13.800 12.398 1.00 30.58 203 SER B N 1
ATOM 2366 C CA . SER B 1 155 ? 24.765 13.752 12.121 1.00 28.64 203 SER B CA 1
ATOM 2367 C C . SER B 1 155 ? 23.974 13.907 13.402 1.00 29.69 203 SER B C 1
ATOM 2368 O O . SER B 1 155 ? 24.479 13.567 14.497 1.00 28.16 203 SER B O 1
ATOM 2371 N N . THR B 1 156 ? 22.736 14.375 13.242 1.00 30.98 204 THR B N 1
ATOM 2372 C CA . THR B 1 156 ? 21.746 14.433 14.312 1.00 32.12 204 THR B CA 1
ATOM 2373 C C . THR B 1 156 ? 20.830 13.226 14.245 1.00 32.48 204 THR B C 1
ATOM 2374 O O . THR B 1 156 ? 20.730 12.550 13.212 1.00 29.04 204 THR B O 1
ATOM 2378 N N . GLY B 1 157 ? 20.131 12.974 15.350 1.00 33.22 205 GLY B N 1
ATOM 2379 C CA . GLY B 1 157 ? 19.165 11.890 15.422 1.00 33.98 205 GLY B CA 1
ATOM 2380 C C . GLY B 1 157 ? 18.153 11.917 14.292 1.00 36.84 205 GLY B C 1
ATOM 2381 O O . GLY B 1 157 ? 17.973 10.920 13.584 1.00 34.12 205 GLY B O 1
ATOM 2382 N N . ASN B 1 158 ? 17.508 13.068 14.106 1.00 36.07 206 ASN B N 1
ATOM 2383 C CA . ASN B 1 158 ? 16.456 13.186 13.103 1.00 36.56 206 ASN B CA 1
ATOM 2384 C C . ASN B 1 158 ? 16.978 12.936 11.688 1.00 31.79 206 ASN B C 1
ATOM 2385 O O . ASN B 1 158 ? 16.251 12.363 10.891 1.00 30.65 206 ASN B O 1
ATOM 2390 N N . GLU B 1 159 ? 18.221 13.339 11.402 1.00 30.41 207 GLU B N 1
ATOM 2391 C CA . GLU B 1 159 ? 18.876 13.051 10.098 1.00 29.13 207 GLU B CA 1
ATOM 2392 C C . GLU B 1 159 ? 19.010 11.552 9.835 1.00 28.11 207 GLU B C 1
ATOM 2393 O O . GLU B 1 159 ? 18.636 11.061 8.756 1.00 27.31 207 GLU B O 1
ATOM 2399 N N . VAL B 1 160 ? 19.507 10.828 10.837 1.00 25.68 208 VAL B N 1
ATOM 2400 C CA . VAL B 1 160 ? 19.613 9.357 10.752 1.00 24.09 208 VAL B CA 1
ATOM 2401 C C . VAL B 1 160 ? 18.244 8.681 10.670 1.00 24.35 208 VAL B C 1
ATOM 2402 O O . VAL B 1 160 ? 18.039 7.797 9.830 1.00 23.94 208 VAL B O 1
ATOM 2406 N N . TYR B 1 161 ? 17.285 9.100 11.506 1.00 22.26 209 TYR B N 1
ATOM 2407 C CA . TYR B 1 161 ? 15.961 8.505 11.467 1.00 23.73 209 TYR B CA 1
ATOM 2408 C C . TYR B 1 161 ? 15.291 8.701 10.110 1.00 23.83 209 TYR B C 1
ATOM 2409 O O . TYR B 1 161 ? 14.660 7.781 9.588 1.00 24.33 209 TYR B O 1
ATOM 2418 N N . ARG B 1 162 ? 15.455 9.891 9.536 1.00 25.17 210 ARG B N 1
ATOM 2419 C CA . ARG B 1 162 ? 14.881 10.179 8.229 1.00 27.55 210 ARG B CA 1
ATOM 2420 C C . ARG B 1 162 ? 15.510 9.308 7.149 1.00 24.48 210 ARG B C 1
ATOM 2421 O O . ARG B 1 162 ? 14.797 8.727 6.320 1.00 25.84 210 ARG B O 1
ATOM 2429 N N . TRP B 1 163 ? 16.829 9.230 7.169 1.00 24.72 211 TRP B N 1
ATOM 2430 C CA . TRP B 1 163 ? 17.553 8.434 6.178 1.00 24.45 211 TRP B CA 1
ATOM 2431 C C . TRP B 1 163 ? 17.113 6.982 6.253 1.00 24.05 211 TRP B C 1
ATOM 2432 O O . TRP B 1 163 ? 16.826 6.361 5.224 1.00 23.02 211 TRP B O 1
ATOM 2443 N N . LEU B 1 164 ? 17.028 6.437 7.477 1.00 23.15 212 LEU B N 1
ATOM 2444 C CA . LEU B 1 164 ? 16.615 5.047 7.630 1.00 22.81 212 LEU B CA 1
ATOM 2445 C C . LEU B 1 164 ? 15.207 4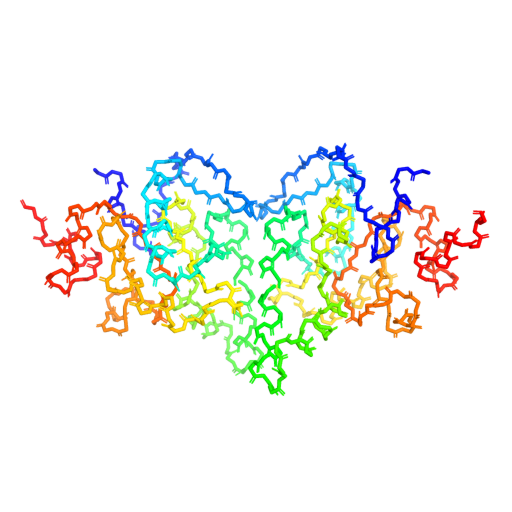.792 7.118 1.00 24.13 212 LEU B C 1
ATOM 2446 O O . LEU B 1 164 ? 14.947 3.791 6.451 1.00 22.30 212 LEU B O 1
ATOM 2451 N N . ASP B 1 165 ? 14.289 5.699 7.445 1.00 24.21 213 ASP B N 1
ATOM 2452 C CA . ASP B 1 165 ? 12.927 5.588 6.996 1.00 26.52 213 ASP B CA 1
ATOM 2453 C C . ASP B 1 165 ? 12.853 5.484 5.459 1.00 24.59 213 ASP B C 1
ATOM 2454 O O . ASP B 1 165 ? 12.114 4.673 4.936 1.00 24.81 213 ASP B O 1
ATOM 2459 N N . GLU B 1 166 ? 13.663 6.282 4.790 1.00 26.73 214 GLU B N 1
ATOM 2460 C CA . GLU B 1 166 ? 13.666 6.377 3.329 1.00 28.50 214 GLU B CA 1
ATOM 2461 C C . GLU B 1 166 ? 14.524 5.318 2.612 1.00 28.32 214 GLU B C 1
ATOM 2462 O O . GLU B 1 166 ? 14.342 5.115 1.406 1.00 29.01 214 GLU B O 1
ATOM 2468 N N . ASN B 1 167 ? 15.442 4.652 3.317 1.00 27.30 215 ASN B N 1
ATOM 2469 C CA . ASN B 1 167 ? 16.434 3.761 2.689 1.00 25.17 215 ASN B CA 1
ATOM 2470 C C . ASN B 1 167 ? 16.591 2.341 3.263 1.00 25.83 215 ASN B C 1
ATOM 2471 O O . ASN B 1 167 ? 17.186 1.479 2.588 1.00 23.71 215 ASN B O 1
ATOM 2476 N N . SER B 1 168 ? 16.109 2.086 4.482 1.00 22.90 216 SER B N 1
ATOM 2477 C CA . SER B 1 168 ? 16.531 0.857 5.174 1.00 23.18 216 SER B CA 1
ATOM 2478 C C . SER B 1 168 ? 16.109 -0.411 4.432 1.00 22.89 216 SER B C 1
ATOM 2479 O O . SER B 1 168 ? 16.844 -1.398 4.458 1.00 24.36 216 SER B O 1
ATOM 2482 N N . TYR B 1 169 ? 14.917 -0.374 3.832 1.00 25.16 217 TYR B N 1
ATOM 2483 C CA . TYR B 1 169 ? 14.362 -1.515 3.086 1.00 26.78 217 TYR B CA 1
ATOM 2484 C C . TYR B 1 169 ? 15.284 -2.029 1.976 1.00 25.97 217 TYR B C 1
ATOM 2485 O O . TYR B 1 169 ? 15.258 -3.231 1.646 1.00 25.32 217 TYR B O 1
ATOM 2494 N N . ARG B 1 170 ? 16.123 -1.150 1.425 1.00 26.26 218 ARG B N 1
ATOM 2495 C CA . ARG B 1 170 ? 17.067 -1.536 0.362 1.00 26.75 218 ARG B CA 1
ATOM 2496 C C . ARG B 1 170 ? 18.074 -2.605 0.818 1.00 28.20 218 ARG B C 1
ATOM 2497 O O . ARG B 1 170 ? 18.651 -3.321 -0.009 1.00 28.32 218 ARG B O 1
ATOM 2505 N N . PHE B 1 171 ? 18.286 -2.694 2.133 1.00 24.35 219 PHE B N 1
ATOM 2506 C CA . PHE B 1 171 ? 19.224 -3.592 2.751 1.00 24.97 219 PHE B CA 1
ATOM 2507 C C . PHE B 1 171 ? 18.536 -4.609 3.646 1.00 23.15 219 PHE B C 1
ATOM 2508 O O . PHE B 1 171 ? 19.220 -5.314 4.390 1.00 23.15 219 PHE B O 1
ATOM 2516 N N . GLY B 1 172 ? 17.210 -4.689 3.538 1.00 22.12 220 GLY B N 1
ATOM 2517 C CA . GLY B 1 172 ? 16.395 -5.700 4.215 1.00 22.75 220 GLY B CA 1
ATOM 2518 C C . GLY B 1 172 ? 15.944 -5.389 5.632 1.00 22.51 220 GLY B C 1
ATOM 2519 O O . GLY B 1 172 ? 15.460 -6.284 6.323 1.00 21.32 220 GLY B O 1
ATOM 2520 N N . PHE B 1 173 ? 16.053 -4.122 6.030 1.00 22.78 221 PHE B N 1
ATOM 2521 C CA . PHE B 1 173 ? 15.598 -3.671 7.352 1.00 21.43 221 PHE B CA 1
ATOM 2522 C C . PHE B 1 173 ? 14.305 -2.858 7.231 1.00 23.01 221 PHE B C 1
ATOM 2523 O O . PHE B 1 173 ? 14.136 -2.044 6.302 1.00 22.06 221 PHE B O 1
ATOM 2531 N N . ILE B 1 174 ? 13.406 -3.040 8.192 1.00 21.80 222 ILE B N 1
ATOM 2532 C CA . ILE B 1 174 ? 12.162 -2.275 8.245 1.00 21.53 222 ILE B CA 1
ATOM 2533 C C . ILE B 1 174 ? 12.106 -1.416 9.514 1.00 22.97 222 ILE B C 1
ATOM 2534 O O . ILE B 1 174 ? 12.690 -1.775 10.565 1.00 21.36 222 ILE B O 1
ATOM 2539 N N . ARG B 1 175 ? 11.437 -0.271 9.380 1.00 22.21 223 ARG B N 1
ATOM 2540 C CA . ARG B 1 175 ? 11.069 0.559 10.519 1.00 24.01 223 ARG B CA 1
ATOM 2541 C C . ARG B 1 175 ? 9.937 -0.197 11.207 1.00 22.70 223 ARG B C 1
ATOM 2542 O O . ARG B 1 175 ? 8.781 -0.134 10.836 1.00 23.39 223 ARG B O 1
ATOM 2550 N N . ARG B 1 176 ? 10.317 -0.975 12.202 1.00 22.18 224 ARG B N 1
ATOM 2551 C CA . ARG B 1 176 ? 9.463 -1.995 12.752 1.00 22.08 224 ARG B CA 1
ATOM 2552 C C . ARG B 1 176 ? 8.197 -1.491 13.429 1.00 22.37 224 ARG B C 1
ATOM 2553 O O . ARG B 1 176 ? 7.171 -2.173 13.395 1.00 22.45 224 ARG B O 1
ATOM 2561 N N . TYR B 1 177 ? 8.319 -0.338 14.072 1.00 22.95 225 TYR B N 1
ATOM 2562 C CA . TYR B 1 177 ? 7.301 0.205 14.946 1.00 23.94 225 TYR B CA 1
ATOM 2563 C C . TYR B 1 177 ? 6.961 1.627 14.502 1.00 25.09 225 TYR B C 1
ATOM 2564 O O . TYR B 1 177 ? 7.328 2.603 15.152 1.00 25.56 225 TYR B O 1
ATOM 2573 N N . PRO B 1 178 ? 6.244 1.740 13.370 1.00 26.72 226 PRO B N 1
ATOM 2574 C CA . PRO B 1 178 ? 5.948 3.069 12.855 1.00 27.85 226 PRO B CA 1
ATOM 2575 C C . PRO B 1 178 ? 4.803 3.745 13.607 1.00 28.62 226 PRO B C 1
ATOM 2576 O O . PRO B 1 178 ? 3.952 3.055 14.187 1.00 26.07 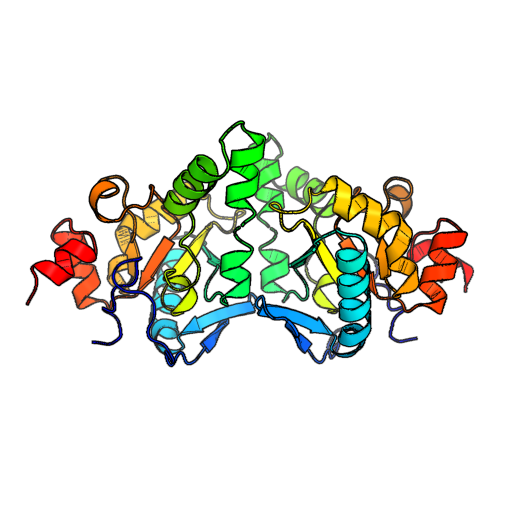226 PRO B O 1
ATOM 2580 N N . PRO B 1 179 ? 4.775 5.094 13.584 1.00 31.80 227 PRO B N 1
ATOM 2581 C CA . PRO B 1 179 ? 3.770 5.844 14.356 1.00 34.02 227 PRO B CA 1
ATOM 2582 C C . PRO B 1 179 ? 2.309 5.565 13.971 1.00 35.20 227 PRO B C 1
ATOM 2583 O O . PRO B 1 179 ? 1.439 5.643 14.834 1.00 37.00 227 PRO B O 1
ATOM 2587 N N . ASP B 1 180 ? 2.079 5.140 12.750 1.00 36.87 228 ASP B N 1
ATOM 2588 C CA . ASP B 1 180 ? 0.744 4.837 12.298 1.00 39.21 228 ASP B CA 1
ATOM 2589 C C . ASP B 1 180 ? 0.249 3.432 12.503 1.00 37.84 228 ASP B C 1
ATOM 2590 O O . ASP B 1 180 ? -0.829 3.127 12.079 1.00 38.81 228 ASP B O 1
ATOM 2595 N N . LYS B 1 181 ? 1.042 2.564 13.122 1.00 36.38 229 LYS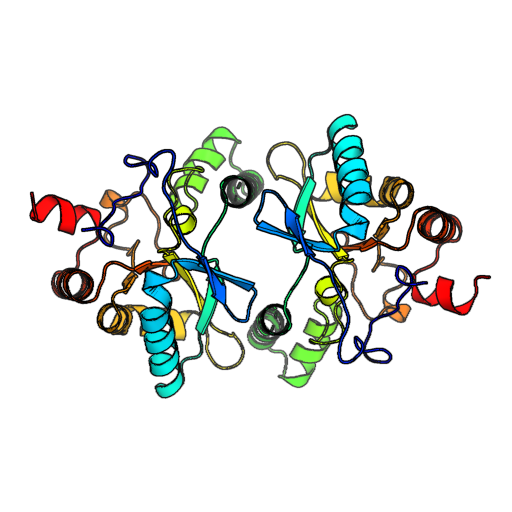 B N 1
ATOM 2596 C CA . LYS B 1 181 ? 0.637 1.189 13.355 1.00 33.86 229 LYS B CA 1
ATOM 2597 C C . LYS B 1 181 ? 0.712 0.770 14.825 1.00 34.11 229 LYS B C 1
ATOM 2598 O O . LYS B 1 181 ? 0.732 -0.386 15.126 1.00 32.42 229 LYS B O 1
ATOM 2604 N N . THR B 1 182 ? 0.720 1.717 15.730 1.00 34.00 230 THR B N 1
ATOM 2605 C CA . THR B 1 182 ? 0.864 1.402 17.147 1.00 36.89 230 THR B CA 1
ATOM 2606 C C . THR B 1 182 ? -0.211 0.466 17.658 1.00 37.78 230 THR B C 1
ATOM 2607 O O . THR B 1 182 ? -0.008 -0.362 18.505 1.00 34.22 230 THR B O 1
ATOM 2611 N N . GLU B 1 183 ? -1.386 0.641 17.115 1.00 41.17 231 GLU B N 1
ATOM 2612 C CA . GLU B 1 183 ? -2.494 -0.173 17.465 1.00 42.88 231 GLU B CA 1
ATOM 2613 C C . GLU B 1 183 ? -2.259 -1.627 17.089 1.00 40.92 231 GLU B C 1
ATOM 2614 O O . GLU B 1 183 ? -2.730 -2.505 17.754 1.00 41.17 231 GLU B O 1
ATOM 2620 N N . ILE B 1 184 ? -1.585 -1.874 15.984 1.00 36.76 232 ILE B N 1
ATOM 2621 C CA . ILE B 1 184 ? -1.318 -3.227 15.569 1.00 36.59 232 ILE B CA 1
ATOM 2622 C C . ILE B 1 184 ? -0.120 -3.869 16.258 1.00 34.57 232 ILE B C 1
ATOM 2623 O O . ILE B 1 184 ? -0.183 -4.986 16.687 1.00 35.76 232 ILE B O 1
ATOM 2628 N N . THR B 1 185 ? 0.959 -3.128 16.333 1.00 32.30 233 THR B N 1
ATOM 2629 C CA . THR B 1 185 ? 2.182 -3.595 16.957 1.00 31.35 233 THR B CA 1
ATOM 2630 C C . THR B 1 185 ? 2.208 -3.590 18.465 1.00 32.59 233 THR B C 1
ATOM 2631 O O . THR B 1 185 ? 2.979 -4.285 19.054 1.00 32.61 233 THR B O 1
ATOM 2635 N N . GLY B 1 186 ? 1.377 -2.759 19.057 1.00 32.32 234 GLY B N 1
ATOM 2636 C CA . GLY B 1 186 ? 1.381 -2.549 20.502 1.00 31.58 234 GLY B CA 1
ATOM 2637 C C . GLY B 1 186 ? 2.556 -1.729 21.014 1.00 32.81 234 GLY B C 1
ATOM 2638 O O . GLY B 1 186 ? 2.752 -1.631 22.231 1.00 32.48 234 GLY B O 1
ATOM 2639 N N . VAL B 1 187 ? 3.332 -1.126 20.110 1.00 28.70 235 VAL B N 1
ATOM 2640 C CA . VAL B 1 187 ? 4.558 -0.444 20.458 1.00 27.11 235 VAL B CA 1
ATOM 2641 C C . VAL B 1 187 ? 4.483 0.976 19.937 1.00 27.74 235 VAL B C 1
ATOM 2642 O O . VAL B 1 187 ? 3.999 1.217 18.813 1.00 27.53 235 VAL B O 1
ATOM 2646 N N . SER B 1 188 ? 4.972 1.917 20.751 1.00 27.67 236 SER B N 1
ATOM 2647 C CA . SER B 1 188 ? 5.021 3.326 20.389 1.00 28.01 236 SER B CA 1
ATOM 2648 C C . SER B 1 188 ? 6.016 3.604 19.262 1.00 27.21 236 SER B C 1
ATOM 2649 O O . SER B 1 188 ? 6.794 2.738 18.858 1.00 25.36 236 SER B O 1
ATOM 2652 N N . ASN B 1 189 ? 5.963 4.825 18.759 1.00 26.71 237 ASN B N 1
ATOM 2653 C CA . ASN B 1 189 ? 6.866 5.264 17.703 1.00 28.22 237 ASN B CA 1
ATOM 2654 C C . ASN B 1 189 ? 8.333 5.206 18.155 1.00 26.04 237 ASN B C 1
ATOM 2655 O O . ASN B 1 189 ? 8.789 6.032 18.955 1.00 24.95 237 ASN B O 1
ATOM 2660 N N . GLU B 1 190 ? 9.078 4.238 17.608 1.00 23.55 238 GLU B N 1
ATOM 2661 C CA . GLU B 1 190 ? 10.491 4.071 17.917 1.00 23.70 238 GLU B CA 1
ATOM 2662 C C . GLU B 1 190 ? 11.313 4.192 16.637 1.00 23.54 238 GLU B C 1
ATOM 2663 O O . GLU B 1 190 ? 11.683 3.167 16.053 1.00 23.40 238 GLU B O 1
ATOM 2669 N N . PRO B 1 191 ? 11.628 5.428 16.216 1.00 23.44 239 PRO B N 1
ATOM 2670 C CA . PRO B 1 191 ? 12.331 5.626 14.934 1.00 23.52 239 PRO B CA 1
ATOM 2671 C C . PRO B 1 191 ? 13.759 5.092 14.834 1.00 23.30 239 PRO B C 1
ATOM 2672 O O . PRO B 1 191 ? 14.320 5.118 13.742 1.00 22.53 239 PRO B O 1
ATOM 2676 N N . TRP B 1 192 ? 14.326 4.651 15.962 1.00 21.37 240 TRP B N 1
ATOM 2677 C CA . TRP B 1 192 ? 15.643 4.038 16.037 1.00 21.41 240 TRP B CA 1
ATOM 2678 C C . TRP B 1 192 ? 15.596 2.524 15.777 1.00 19.71 240 TRP B C 1
ATOM 2679 O O . TRP B 1 192 ? 16.631 1.956 15.485 1.00 20.39 240 TRP B O 1
ATOM 2690 N N . HIS B 1 193 ? 14.444 1.875 15.917 1.00 19.06 241 HIS B N 1
ATOM 2691 C CA . HIS B 1 193 ? 14.412 0.386 16.007 1.00 19.04 241 HIS B CA 1
ATOM 2692 C C . HIS B 1 193 ? 14.162 -0.251 14.635 1.00 19.65 241 HIS B C 1
ATOM 2693 O O . HIS B 1 193 ? 13.036 -0.204 14.134 1.00 20.67 241 HIS B O 1
ATOM 2700 N N . TYR B 1 194 ? 15.205 -0.872 14.076 1.00 18.92 242 TYR B N 1
ATOM 2701 C CA . TYR B 1 194 ? 15.158 -1.492 12.751 1.00 20.24 242 TYR B CA 1
ATOM 2702 C C . TYR B 1 194 ? 15.320 -3.004 12.837 1.00 19.76 242 TYR B C 1
ATOM 2703 O O . TYR B 1 194 ? 16.182 -3.489 13.554 1.00 22.65 242 TYR B O 1
ATOM 2712 N N . ARG B 1 195 ? 14.434 -3.692 12.142 1.00 19.45 243 ARG B N 1
ATOM 2713 C CA . ARG B 1 195 ? 14.356 -5.133 12.121 1.00 19.56 243 ARG B CA 1
ATOM 2714 C C . ARG B 1 195 ? 14.713 -5.738 10.770 1.00 21.13 243 ARG B C 1
ATOM 2715 O O . ARG B 1 195 ? 14.187 -5.339 9.808 1.00 19.17 243 ARG B O 1
ATOM 2723 N N . TYR B 1 196 ? 15.606 -6.729 10.780 1.00 20.93 244 TYR B N 1
ATOM 2724 C CA . TYR B 1 196 ? 15.951 -7.410 9.534 1.00 21.03 244 TYR B CA 1
ATOM 2725 C C . TYR B 1 196 ? 14.867 -8.424 9.179 1.00 21.10 244 TYR B C 1
ATOM 2726 O O . TYR B 1 196 ? 14.563 -9.316 9.972 1.00 21.28 244 TYR B O 1
ATOM 2735 N N . VAL B 1 197 ? 14.327 -8.289 7.968 1.00 21.39 245 VAL B N 1
ATOM 2736 C CA . VAL B 1 197 ? 13.427 -9.285 7.370 1.00 21.76 245 VAL B CA 1
ATOM 2737 C C . VAL B 1 197 ? 13.861 -9.832 5.997 1.00 22.93 245 VAL B C 1
ATOM 2738 O O . VAL B 1 197 ? 13.268 -10.810 5.534 1.00 24.96 245 VAL B O 1
ATOM 2742 N N . GLY B 1 198 ? 14.899 -9.246 5.407 1.00 23.92 246 GLY B N 1
ATOM 2743 C CA . GLY B 1 198 ? 15.299 -9.542 4.027 1.00 23.38 246 GLY B CA 1
ATOM 2744 C C . GLY B 1 198 ? 14.862 -8.463 3.058 1.00 24.51 246 GLY B C 1
ATOM 2745 O O . GLY B 1 198 ? 13.840 -7.796 3.255 1.00 23.06 246 GLY B O 1
ATOM 2746 N N . ILE B 1 199 ? 15.628 -8.333 1.970 1.00 24.62 247 ILE B N 1
ATOM 2747 C CA . ILE B 1 199 ? 15.442 -7.236 1.019 1.00 25.91 247 ILE B CA 1
ATOM 2748 C C . ILE B 1 199 ? 14.082 -7.312 0.324 1.00 27.73 247 ILE B C 1
ATOM 2749 O O . ILE B 1 199 ? 13.330 -6.346 0.308 1.00 26.21 247 ILE B O 1
ATOM 2754 N N . GLU B 1 200 ? 13.733 -8.468 -0.231 1.00 28.62 248 GLU B N 1
ATOM 2755 C CA . GLU B 1 200 ? 12.481 -8.572 -0.943 1.00 30.99 248 GLU B CA 1
ATOM 2756 C C . GLU B 1 200 ? 11.297 -8.254 -0.036 1.00 28.65 248 GLU B C 1
ATOM 2757 O O . GLU B 1 200 ? 10.420 -7.495 -0.421 1.00 28.80 248 GLU B O 1
ATOM 2763 N N . ALA B 1 201 ? 11.297 -8.810 1.176 1.00 25.75 249 ALA B N 1
ATOM 2764 C CA . ALA B 1 201 ? 10.168 -8.631 2.094 1.00 26.16 249 ALA B CA 1
ATOM 2765 C C . ALA B 1 201 ? 10.098 -7.175 2.562 1.00 24.75 249 ALA B C 1
ATOM 2766 O O . ALA B 1 201 ? 9.017 -6.578 2.593 1.00 26.34 249 ALA B O 1
ATOM 2768 N N . ALA B 1 202 ? 11.257 -6.625 2.921 1.00 24.46 250 ALA B N 1
ATOM 2769 C CA . ALA B 1 202 ? 11.340 -5.243 3.405 1.00 25.46 250 ALA B CA 1
ATOM 2770 C C . ALA B 1 202 ? 10.828 -4.260 2.356 1.00 27.43 250 ALA B C 1
ATOM 2771 O O . ALA B 1 202 ? 10.146 -3.281 2.672 1.00 25.94 250 ALA B O 1
ATOM 2773 N N . THR B 1 203 ? 11.176 -4.540 1.106 1.00 27.59 251 THR B N 1
ATOM 2774 C CA . THR B 1 203 ? 10.773 -3.702 -0.013 1.00 27.43 251 THR B CA 1
ATOM 2775 C C . THR B 1 203 ? 9.269 -3.712 -0.254 1.00 28.49 251 THR B C 1
ATOM 2776 O O . THR B 1 203 ? 8.700 -2.652 -0.463 1.00 30.20 251 THR B O 1
ATOM 2780 N N . LYS B 1 204 ? 8.631 -4.887 -0.187 1.00 29.76 252 LYS B N 1
ATOM 2781 C CA . LYS B 1 204 ? 7.161 -5.019 -0.268 1.00 31.87 252 LYS B CA 1
ATOM 2782 C C . LYS B 1 204 ? 6.456 -4.311 0.891 1.00 32.59 252 LYS B C 1
ATOM 2783 O O . LYS B 1 204 ? 5.442 -3.630 0.704 1.00 30.47 252 LYS B O 1
ATOM 2789 N N . ILE B 1 205 ? 6.987 -4.521 2.099 1.00 31.08 253 ILE B N 1
ATOM 2790 C CA . ILE B 1 205 ? 6.433 -3.916 3.311 1.00 31.26 253 ILE B CA 1
ATOM 2791 C C . ILE B 1 205 ? 6.435 -2.387 3.180 1.00 30.72 253 ILE B C 1
ATOM 2792 O O . ILE B 1 205 ? 5.418 -1.739 3.441 1.00 31.85 253 ILE B O 1
ATOM 2797 N N . TYR B 1 206 ? 7.575 -1.849 2.766 1.00 29.15 254 TYR B N 1
ATOM 2798 C CA . TYR B 1 206 ? 7.741 -0.417 2.538 1.00 33.11 254 TYR B CA 1
ATOM 2799 C C . TYR B 1 206 ? 6.765 0.122 1.493 1.00 34.81 254 TYR B C 1
ATOM 2800 O O . TYR B 1 206 ? 6.107 1.124 1.740 1.00 37.01 254 TYR B O 1
ATOM 2809 N N . HIS B 1 207 ? 6.658 -0.551 0.350 1.00 36.59 255 HIS B N 1
ATOM 2810 C CA . HIS B 1 207 ? 5.801 -0.058 -0.746 1.00 37.72 255 HIS B CA 1
ATOM 2811 C C . HIS B 1 207 ? 4.299 -0.202 -0.462 1.00 38.06 255 HIS B C 1
ATOM 2812 O O . HIS B 1 207 ? 3.515 0.635 -0.897 1.00 38.61 255 HIS B O 1
ATOM 2819 N N . GLN B 1 208 ? 3.905 -1.253 0.257 1.00 37.02 256 GLN B N 1
ATOM 2820 C CA . GLN B 1 208 ? 2.490 -1.539 0.524 1.00 39.64 256 GLN B CA 1
ATOM 2821 C C . GLN B 1 208 ? 1.948 -0.898 1.803 1.00 40.11 256 GLN B C 1
ATOM 2822 O O . GLN B 1 208 ? 0.760 -1.045 2.110 1.00 39.97 256 GLN B O 1
ATOM 2828 N N . GLY B 1 209 ? 2.802 -0.175 2.527 1.00 38.94 257 GLY B N 1
ATOM 2829 C CA . GLY B 1 209 ? 2.398 0.519 3.744 1.00 41.57 257 GLY B CA 1
ATOM 2830 C C . GLY B 1 209 ? 1.991 -0.406 4.878 1.00 43.10 257 GLY B C 1
ATOM 2831 O O . GLY B 1 209 ? 1.008 -0.133 5.587 1.00 42.89 257 GLY B O 1
ATOM 2832 N N . LEU B 1 210 ? 2.733 -1.501 5.053 1.00 41.35 258 LEU B N 1
ATOM 2833 C CA . LEU B 1 210 ? 2.407 -2.503 6.077 1.00 40.38 258 LEU B CA 1
ATOM 2834 C C . LEU B 1 210 ? 3.354 -2.430 7.277 1.00 37.21 258 LEU B C 1
ATOM 2835 O O . LEU B 1 210 ? 4.452 -1.889 7.180 1.00 36.42 258 LEU B O 1
ATOM 2840 N N . CYS B 1 211 ? 2.909 -2.956 8.420 1.00 35.95 259 CYS B N 1
ATOM 2841 C CA . CYS B 1 211 ? 3.843 -3.394 9.460 1.00 33.22 259 CYS B CA 1
ATOM 2842 C C . CYS B 1 211 ? 4.050 -4.898 9.285 1.00 31.20 259 CYS B C 1
ATOM 2843 O O . CYS B 1 211 ? 3.350 -5.543 8.500 1.00 31.38 259 CYS B O 1
ATOM 2846 N N . LEU B 1 212 ? 5.017 -5.466 10.001 1.00 29.11 260 LEU B N 1
ATOM 2847 C CA . LEU B 1 212 ? 5.358 -6.884 9.810 1.00 26.18 260 LEU B CA 1
ATOM 2848 C C . LEU B 1 212 ? 4.154 -7.798 10.056 1.00 28.27 260 LEU B C 1
ATOM 2849 O O . LEU B 1 212 ? 3.941 -8.735 9.306 1.00 27.77 260 LEU B O 1
ATOM 2854 N N . GLU B 1 213 ? 3.376 -7.510 11.097 1.00 28.52 261 GLU B N 1
ATOM 2855 C CA . GLU B 1 213 ? 2.172 -8.285 11.413 1.00 30.66 261 GLU B CA 1
ATOM 2856 C C . GLU B 1 213 ? 1.214 -8.341 10.222 1.00 32.32 261 GLU B C 1
ATOM 2857 O O . GLU B 1 213 ? 0.713 -9.406 9.903 1.00 32.79 261 GLU B O 1
ATOM 2863 N N . GLU B 1 214 ? 0.981 -7.203 9.576 1.00 34.42 262 GLU B N 1
ATOM 2864 C CA . GLU B 1 214 ? 0.091 -7.155 8.401 1.00 37.71 262 GLU B CA 1
ATOM 2865 C C . GLU B 1 214 ? 0.647 -8.009 7.267 1.00 37.41 262 GLU B C 1
ATOM 2866 O O . GLU B 1 214 ? -0.061 -8.864 6.722 1.00 38.18 262 GLU B O 1
ATOM 2872 N N . TYR B 1 215 ? 1.933 -7.816 6.970 1.00 35.15 263 TYR B N 1
ATOM 2873 C CA . TYR B 1 215 ? 2.622 -8.550 5.907 1.00 35.25 263 TYR B CA 1
ATOM 2874 C C . TYR B 1 215 ? 2.483 -10.050 6.073 1.00 34.20 263 TYR B C 1
ATOM 2875 O O . TYR B 1 215 ? 2.113 -10.734 5.127 1.00 32.71 263 TYR B O 1
ATOM 2884 N N . LEU B 1 216 ? 2.749 -10.550 7.283 1.00 32.42 264 LEU B N 1
ATOM 2885 C CA . LEU B 1 216 ? 2.713 -11.990 7.542 1.00 32.34 264 LEU B CA 1
ATOM 2886 C C . LEU B 1 216 ? 1.291 -12.555 7.469 1.00 36.92 264 LEU B C 1
ATOM 2887 O O . LEU B 1 216 ? 1.104 -13.721 7.109 1.00 37.22 264 LEU B O 1
ATOM 2892 N N . ASN B 1 217 ? 0.317 -11.730 7.835 1.00 38.96 265 ASN B N 1
ATOM 2893 C CA . ASN B 1 217 ? -1.097 -12.093 7.726 1.00 45.06 265 ASN B CA 1
ATOM 2894 C C . ASN B 1 217 ? -1.567 -12.266 6.285 1.00 47.51 265 ASN B C 1
ATOM 2895 O O . ASN B 1 217 ? -2.357 -13.172 6.009 1.00 51.02 265 ASN B O 1
ATOM 2900 N N . THR B 1 218 ? -1.079 -11.406 5.388 1.00 48.53 266 THR B N 1
ATOM 2901 C CA . THR B 1 218 ? -1.669 -11.234 4.053 1.00 52.09 266 THR B CA 1
ATOM 2902 C C . THR B 1 218 ? -0.818 -11.676 2.851 1.00 52.96 266 THR B C 1
ATOM 2903 O O . THR B 1 218 ? -1.380 -11.975 1.801 1.00 52.25 266 THR B O 1
ATOM 2907 N N . GLU B 1 219 ? 0.508 -11.711 2.982 1.00 53.43 267 GLU B N 1
ATOM 2908 C CA . GLU B 1 219 ? 1.392 -11.916 1.826 1.00 56.18 267 GLU B CA 1
ATOM 2909 C C . GLU B 1 219 ? 1.697 -13.391 1.533 1.00 60.84 267 GLU B C 1
ATOM 2910 O O . GLU B 1 219 ? 1.797 -14.204 2.455 1.00 62.25 267 GLU B O 1
ATOM 2916 N N . LYS B 1 220 ? 1.832 -13.697 0.236 1.00 64.57 268 LYS B N 1
ATOM 2917 C CA . LYS B 1 220 ? 2.302 -14.987 -0.321 1.00 67.82 268 LYS B CA 1
ATOM 2918 C C . LYS B 1 220 ? 2.066 -15.001 -1.836 1.00 69.18 268 LYS B C 1
ATOM 2919 O O . LYS B 1 220 ? 2.243 -16.017 -2.502 1.00 74.78 268 LYS B O 1
#

Radius of gyration: 21.86 Å; Cα contacts (8 Å, |Δi|>4): 636; chains: 2; bounding box: 59×49×56 Å

Secondary structure (DSSP, 8-state):
-GGG---BTTBPPPTT----EEE-TTS-EEEGGGHHHHHHHHHHHHHTT--EEEEE----HHHHHH--HHHHHHHHTT--HHHHHHHHTTTSPPTTS-GGGGT-EEEEEE-SSS--HHHHHHHHHHHGGGGTEEESS-GGGHHHH-----TTEEEE--HHHHHHHHHHT--HHHHHHHT-/-GGG---BTTBPPPTT----EEE-TTS-EEEGGGHHHHHHHHHHHHHTT--EEEEE----HHHHHH--HHHHHHHTTT--HHHHHHHHHTTSPPTTS-GGGGT-EEEEEE-SSS--HHHHHHHHHHHGGGGTEEE-S-GGGHHHHS----TTEEEE--HHHHHHHHHHT--HHHHHHH--

Foldseek 3Di:
DVQLQAFAPVHFDDPPQDADWDADPVRAIARPVLVVLVVVVQVVCVVVQFHKDFPHAADDLVRLQVVVVQLVVVVVVPDDSVRSVLVSCLAGPHRRRDPSNVRFKTQMAGPPVRDHRVSNLVCCLVPSLCSQKAQQADCVCCVPRVHHRRSRMIGGRGNVQSVVCSVVVHHSVVSVVVVD/DLQLDAFAPVDFPDPDQDADWDADPVRAIARPVLVVLVVVVQVVCVVVQFAKDFPHAADDLVRLVVLVVQLVVVVVVVDDSVRSVLVVCLAGPHRRGDPRNRRFKTQMAGPVPRDHRVSNLVCCLVPSLQSQKALQADCVCCVPVVHHHRSRMIGGRDNVLSVCCSVVVHHSVVCVVDDD

Nearest PDB structures (foldseek):
  5zhw-assembly2_B  TM=9.962E-01  e=1.296E-36  Enterococcus faecalis V583
  5hnm-assembly3_C  TM=1.000E+00  e=4.798E-36  Enterococcus faecalis V583
  4oak-assembly1_A  TM=8.395E-01  e=2.205E-15  Enterococcus gallinarum
  4ox3-assembly1_A  TM=7.830E-01  e=4.585E-16  Bacillus subtilis subsp. subtilis str. 168
  4muq-assembly1_A  TM=7.961E-01  e=4.779E-14  Enterococcus faecalis

Sequence (360 aa):
EWSLILVNRQNPIPAQYDVELEQLSNGERIDIRISPYLQDLFDAARADGVYPIVASGYRTTEKQQEIDEKVAEYKAKGYTSAQAKAEAETWVAVPGTSEHQLGLAVDINADGIHSTGNEVYRWLDENSYRFGFIRRYPPDKTEITGVSNEPWHYRYVGIEAATKIYHQGLCLEEYLNTEKEWSLILVNRQNPIPAQYDVELEQLSNGERIDIRISPYLQDLFDAARADGVYPIVASGYRTTEKQQEIDEKVAEYKAKGYTSAQAKAEAETWVAVPGTSEHQLGLAVDINADGIHSTGNEVYRWLDENSYRFGFIRRYPPDKTEITGVSNEPWHYRYVGIEAATKIYHQGLCLEEYLNTEK